Protein AF-A0A6A7M9H2-F1 (afdb_monomer_lite)

Structure (mmCIF, N/CA/C/O backbone):
data_AF-A0A6A7M9H2-F1
#
_entry.id   AF-A0A6A7M9H2-F1
#
loop_
_atom_site.group_PDB
_atom_site.id
_atom_site.type_symbol
_atom_site.label_atom_id
_atom_site.label_alt_id
_atom_site.label_comp_id
_atom_site.label_asym_id
_atom_site.label_entity_id
_atom_site.label_seq_id
_atom_site.pdbx_PDB_ins_code
_atom_site.Cartn_x
_atom_site.Cartn_y
_atom_site.Cartn_z
_atom_site.occupancy
_atom_site.B_iso_or_equiv
_atom_site.auth_seq_id
_atom_site.auth_comp_id
_atom_site.auth_asym_id
_atom_site.auth_atom_id
_atom_site.pdbx_PDB_model_num
ATOM 1 N N . MET A 1 1 ? -28.094 5.228 -5.570 1.00 46.19 1 MET A N 1
ATOM 2 C CA . MET A 1 1 ? -27.327 4.210 -6.332 1.00 46.19 1 MET A CA 1
ATOM 3 C C . MET A 1 1 ? -28.098 2.897 -6.515 1.00 46.19 1 MET A C 1
ATOM 5 O O . MET A 1 1 ? -27.712 2.129 -7.385 1.00 46.19 1 MET A O 1
ATOM 9 N N . ASP A 1 2 ? -29.212 2.672 -5.805 1.00 45.91 2 ASP A N 1
ATOM 10 C CA . ASP A 1 2 ? -30.054 1.464 -5.941 1.00 45.91 2 ASP A CA 1
ATOM 11 C C . ASP A 1 2 ? -30.650 1.216 -7.331 1.00 45.91 2 ASP A C 1
ATOM 13 O O . ASP A 1 2 ? -30.920 0.074 -7.699 1.00 45.91 2 ASP A O 1
ATOM 17 N N . VAL A 1 3 ? -30.822 2.264 -8.139 1.00 53.78 3 VAL A N 1
ATOM 18 C CA . VAL A 1 3 ? -31.442 2.146 -9.469 1.00 53.78 3 VAL A CA 1
ATOM 19 C C . VAL A 1 3 ? -30.531 1.416 -10.465 1.00 53.78 3 VAL A C 1
ATOM 21 O O . VAL A 1 3 ? -31.016 0.712 -11.344 1.00 53.78 3 VAL A O 1
ATOM 24 N N . LEU A 1 4 ? -29.205 1.515 -10.308 1.00 53.38 4 LEU A N 1
ATOM 25 C CA . LEU A 1 4 ? -28.249 0.926 -11.251 1.00 53.38 4 LEU A CA 1
ATOM 26 C C . LEU A 1 4 ? -28.152 -0.596 -11.102 1.00 53.38 4 LEU A C 1
ATOM 28 O O . LEU A 1 4 ? -28.174 -1.286 -12.114 1.00 53.38 4 LEU A O 1
ATOM 32 N N . PHE A 1 5 ? -28.143 -1.134 -9.878 1.00 52.62 5 PHE A N 1
ATOM 33 C CA . PHE A 1 5 ? -28.062 -2.586 -9.643 1.00 52.62 5 PHE A CA 1
ATOM 34 C C . PHE A 1 5 ? -29.388 -3.329 -9.847 1.00 52.62 5 PHE A C 1
ATOM 36 O O . PHE A 1 5 ? -29.376 -4.529 -10.096 1.00 52.62 5 PHE A O 1
ATOM 43 N N . ARG A 1 6 ? -30.526 -2.623 -9.802 1.00 60.81 6 ARG A N 1
ATOM 44 C CA . ARG A 1 6 ? -31.847 -3.183 -10.146 1.00 60.81 6 ARG A CA 1
ATOM 45 C C . ARG A 1 6 ? -32.191 -3.073 -11.634 1.00 60.81 6 ARG A C 1
ATOM 47 O O . ARG A 1 6 ? -33.230 -3.566 -12.059 1.00 60.81 6 ARG A O 1
ATOM 54 N N . SER A 1 7 ? -31.338 -2.426 -12.424 1.00 72.94 7 SER A N 1
ATOM 55 C CA . SER A 1 7 ? -31.529 -2.290 -13.866 1.00 72.94 7 SER A CA 1
ATOM 56 C C . SER A 1 7 ? -31.006 -3.528 -14.620 1.00 72.94 7 SER A C 1
ATOM 58 O O . SER A 1 7 ? -30.060 -4.168 -14.153 1.00 72.94 7 SER A O 1
ATOM 60 N N . PRO A 1 8 ? -31.546 -3.865 -15.807 1.00 75.75 8 PRO A N 1
ATOM 61 C CA . PRO A 1 8 ? -31.003 -4.939 -16.648 1.00 75.75 8 PRO A CA 1
ATOM 62 C C . PRO A 1 8 ? -29.491 -4.806 -16.954 1.00 75.75 8 PRO A C 1
ATOM 64 O O . PRO A 1 8 ? -28.792 -5.821 -16.936 1.00 75.75 8 PRO A O 1
ATOM 67 N N . PRO A 1 9 ? -28.930 -3.592 -17.147 1.00 72.44 9 PRO A N 1
ATOM 68 C CA . PRO A 1 9 ? -27.480 -3.381 -17.193 1.00 72.44 9 PRO A CA 1
ATOM 69 C C . PRO A 1 9 ? -26.752 -3.751 -15.892 1.00 72.44 9 PRO A C 1
ATOM 71 O O . PRO A 1 9 ? -25.689 -4.365 -15.938 1.00 72.44 9 PRO A O 1
ATOM 74 N N . GLY A 1 10 ? -27.325 -3.429 -14.729 1.00 66.12 10 GLY A N 1
ATOM 75 C CA . GLY A 1 10 ? -26.787 -3.836 -13.426 1.00 66.12 10 GLY A CA 1
ATOM 76 C C . GLY A 1 10 ? -26.775 -5.349 -13.239 1.00 66.12 10 GLY A C 1
ATOM 77 O O . GLY A 1 10 ? -25.786 -5.902 -12.766 1.00 66.12 10 GLY A O 1
ATOM 78 N N . ALA A 1 11 ? -27.825 -6.030 -13.704 1.00 70.31 11 ALA A N 1
ATOM 79 C CA . ALA A 1 11 ? -27.891 -7.487 -13.715 1.00 70.31 11 ALA A CA 1
ATOM 80 C C . ALA A 1 11 ? -26.849 -8.112 -14.658 1.00 70.31 11 ALA A C 1
ATOM 82 O O . ALA A 1 11 ? -26.332 -9.183 -14.359 1.00 70.31 11 ALA A O 1
ATOM 83 N N . LEU A 1 12 ? -26.504 -7.452 -15.774 1.00 69.31 12 LEU A N 1
ATOM 84 C CA . LEU A 1 12 ? -25.414 -7.879 -16.660 1.00 69.31 12 LEU A CA 1
ATOM 85 C C . LEU A 1 12 ? -24.030 -7.691 -16.024 1.00 69.31 12 LEU A C 1
ATOM 87 O O . LEU A 1 12 ? -23.171 -8.547 -16.230 1.00 69.31 12 LEU A O 1
ATOM 91 N N . LEU A 1 13 ? -23.832 -6.621 -15.248 1.00 67.44 13 LEU A N 1
ATOM 92 C CA . LEU A 1 13 ? -22.593 -6.349 -14.509 1.00 67.44 13 LEU A CA 1
ATOM 93 C C . LEU A 1 13 ? -22.407 -7.253 -13.280 1.00 67.44 13 LEU A C 1
ATOM 95 O O . LEU A 1 13 ? -21.281 -7.472 -12.853 1.00 67.44 13 LEU A O 1
ATOM 99 N N . ALA A 1 14 ? -23.491 -7.805 -12.734 1.00 68.81 14 ALA A N 1
ATOM 100 C CA . ALA A 1 14 ? -23.451 -8.788 -11.651 1.00 68.81 14 ALA A CA 1
ATOM 101 C C . ALA A 1 14 ? -23.201 -10.230 -12.140 1.00 68.81 14 ALA A C 1
ATOM 103 O O . ALA A 1 14 ? -23.225 -11.167 -11.342 1.00 68.81 14 ALA A O 1
ATOM 104 N N . LYS A 1 15 ? -23.007 -10.446 -13.450 1.00 72.69 15 LYS A N 1
ATOM 105 C CA . LYS A 1 15 ? -22.784 -11.790 -13.994 1.00 72.69 15 LYS A CA 1
ATOM 106 C C . LYS A 1 15 ? -21.325 -12.247 -13.812 1.00 72.69 15 LYS A C 1
ATOM 108 O O . LYS A 1 15 ? -20.413 -11.435 -13.961 1.00 72.69 15 LYS A O 1
ATOM 113 N N . PRO A 1 16 ? -21.081 -13.566 -13.677 1.00 74.00 16 PRO A N 1
ATOM 114 C CA . PRO A 1 16 ? -19.745 -14.143 -13.460 1.00 74.00 16 PRO A CA 1
ATOM 115 C C . PRO A 1 16 ? -18.695 -13.821 -14.537 1.00 74.00 16 PRO A C 1
ATOM 117 O O . PRO A 1 16 ? -17.495 -13.953 -14.304 1.00 74.00 16 PRO A O 1
ATOM 120 N N . TRP A 1 17 ? -19.118 -13.412 -15.741 1.00 78.38 17 TRP A N 1
ATOM 121 C CA . TRP A 1 17 ? -18.184 -13.050 -16.810 1.00 78.38 17 TRP A CA 1
ATOM 122 C C . TRP A 1 17 ? -17.395 -11.778 -16.481 1.00 78.38 17 TRP A C 1
ATOM 124 O O . TRP A 1 17 ? -16.282 -11.630 -16.980 1.00 78.38 17 TRP A O 1
ATOM 134 N N . VAL A 1 18 ? -17.931 -10.881 -15.643 1.00 79.88 18 VAL A N 1
ATOM 135 C CA . VAL A 1 18 ? -17.223 -9.665 -15.216 1.00 79.88 18 VAL A CA 1
ATOM 136 C C . VAL A 1 18 ? -15.998 -10.031 -14.391 1.00 79.88 18 VAL A C 1
ATOM 138 O O . VAL A 1 18 ? -14.920 -9.498 -14.648 1.00 79.88 18 VAL A O 1
ATOM 141 N N . ASP A 1 19 ? -16.122 -11.009 -13.493 1.00 81.38 19 ASP A N 1
ATOM 142 C CA . ASP A 1 19 ? -14.990 -11.518 -12.720 1.00 81.38 19 ASP A CA 1
ATOM 143 C C . ASP A 1 19 ? -13.951 -12.165 -13.637 1.00 81.38 19 ASP A C 1
ATOM 145 O O . ASP A 1 19 ? -12.760 -11.887 -13.523 1.00 81.38 19 ASP A O 1
ATOM 149 N N . GLN A 1 20 ? -14.381 -12.966 -14.617 1.00 85.31 20 GLN A N 1
ATOM 150 C CA . GLN A 1 20 ? -13.461 -13.577 -15.582 1.00 85.31 20 GLN A CA 1
ATOM 151 C C . GLN A 1 20 ? -12.744 -12.537 -16.455 1.00 85.31 20 GLN A C 1
ATOM 153 O O . GLN A 1 20 ? -11.531 -12.631 -16.660 1.00 85.31 20 GLN A O 1
ATOM 158 N N . ALA A 1 21 ? -13.464 -11.530 -16.950 1.00 85.62 21 ALA A N 1
ATOM 159 C CA . ALA A 1 21 ? -12.890 -10.432 -17.721 1.00 85.62 21 ALA A CA 1
ATOM 160 C C . ALA A 1 21 ? -11.932 -9.591 -16.863 1.00 85.62 21 ALA A C 1
ATOM 162 O O . ALA A 1 21 ? -10.847 -9.228 -17.322 1.00 85.62 21 ALA A O 1
ATOM 163 N N . GLY A 1 22 ? -12.291 -9.342 -15.602 1.00 84.94 22 GLY A N 1
ATOM 164 C CA . GLY A 1 22 ? -11.450 -8.682 -14.611 1.00 84.94 22 GLY A CA 1
ATOM 165 C C . GLY A 1 22 ? -10.162 -9.459 -14.350 1.00 84.94 22 GLY A C 1
ATOM 166 O O . GLY A 1 22 ? -9.077 -8.897 -14.471 1.00 84.94 22 GLY A O 1
ATOM 167 N N . LEU A 1 23 ? -10.252 -10.766 -14.095 1.00 86.25 23 LEU A N 1
ATOM 168 C CA . LEU A 1 23 ? -9.100 -11.653 -13.909 1.00 86.25 23 LEU A CA 1
ATOM 169 C C . LEU A 1 23 ? -8.206 -11.705 -15.148 1.00 86.25 23 LEU A C 1
ATOM 171 O O . LEU A 1 23 ? -6.979 -11.647 -15.030 1.00 86.25 23 LEU A O 1
ATOM 175 N N . LEU A 1 24 ? -8.798 -11.766 -16.344 1.00 88.19 24 LEU A N 1
ATOM 176 C CA . LEU A 1 24 ? -8.048 -11.676 -17.592 1.00 88.19 24 LEU A CA 1
ATOM 177 C C . LEU A 1 24 ? -7.318 -10.335 -17.683 1.00 88.19 24 LEU A C 1
ATOM 179 O O . LEU A 1 24 ? -6.140 -10.308 -18.039 1.00 88.19 24 LEU A O 1
ATOM 183 N N . GLY A 1 25 ? -7.985 -9.239 -17.322 1.00 87.75 25 GLY A N 1
ATOM 184 C CA . GLY A 1 25 ? -7.388 -7.912 -17.310 1.00 87.75 25 GLY A CA 1
ATOM 185 C C . GLY A 1 25 ? -6.235 -7.785 -16.316 1.00 87.75 25 GLY A C 1
ATOM 186 O O . GLY A 1 25 ? -5.160 -7.276 -16.658 1.00 87.75 25 GLY A O 1
ATOM 187 N N . LEU A 1 26 ? -6.420 -8.339 -15.118 1.00 88.38 26 LEU A N 1
ATOM 188 C CA . LEU A 1 26 ? -5.402 -8.390 -14.081 1.00 88.38 26 LEU A CA 1
ATOM 189 C C . LEU A 1 26 ? -4.173 -9.174 -14.556 1.00 88.38 26 LEU A C 1
ATOM 191 O O . LEU A 1 26 ? -3.052 -8.665 -14.519 1.00 88.38 26 LEU A O 1
ATOM 195 N N . LYS A 1 27 ? -4.385 -10.382 -15.091 1.00 87.56 27 LYS A N 1
ATOM 196 C CA . LYS A 1 27 ? -3.325 -11.259 -15.607 1.00 87.56 27 LYS A CA 1
ATOM 197 C C . LYS A 1 27 ? -2.599 -10.663 -16.809 1.00 87.56 27 LYS A C 1
ATOM 199 O O . LYS A 1 27 ? -1.385 -10.813 -16.937 1.00 87.56 27 LYS A O 1
ATOM 204 N N . ARG A 1 28 ? -3.335 -10.028 -17.722 1.00 88.12 28 ARG A N 1
ATOM 205 C CA . ARG A 1 28 ? -2.809 -9.611 -19.026 1.00 88.12 28 ARG A CA 1
ATOM 206 C C . ARG A 1 28 ? -2.117 -8.253 -18.992 1.00 88.12 28 ARG A C 1
ATOM 208 O O . ARG A 1 28 ? -1.172 -8.067 -19.757 1.00 88.12 28 ARG A O 1
ATOM 215 N N . TRP A 1 29 ? -2.563 -7.341 -18.129 1.00 89.81 29 TRP A N 1
ATOM 216 C CA . TRP A 1 29 ? -2.044 -5.972 -18.082 1.00 89.81 29 TRP A CA 1
ATOM 217 C C . TRP A 1 29 ? -1.626 -5.546 -16.680 1.00 89.81 29 TRP A C 1
ATOM 219 O O . TRP A 1 29 ? -0.491 -5.106 -16.513 1.00 89.81 29 TRP A O 1
ATOM 229 N N . TYR A 1 30 ? -2.485 -5.704 -15.669 1.00 89.69 30 TYR A N 1
ATOM 230 C CA . TYR A 1 30 ? -2.207 -5.153 -14.338 1.00 89.69 30 TYR A CA 1
ATOM 231 C C . TYR A 1 30 ? -0.957 -5.755 -13.690 1.00 89.69 30 TYR A C 1
ATOM 233 O O . TYR A 1 30 ? -0.055 -5.010 -13.319 1.00 89.69 30 TYR A O 1
ATOM 241 N N . PHE A 1 31 ? -0.860 -7.083 -13.571 1.00 89.12 31 PHE A N 1
ATOM 242 C CA . PHE A 1 31 ? 0.283 -7.721 -12.911 1.00 89.12 31 PHE A CA 1
ATOM 243 C C . PHE A 1 31 ? 1.607 -7.502 -13.657 1.00 89.12 31 PHE A C 1
ATOM 245 O O . PHE A 1 31 ? 2.582 -7.138 -12.998 1.00 89.12 31 PHE A O 1
ATOM 252 N N . PRO A 1 32 ? 1.677 -7.623 -14.999 1.00 90.69 32 PRO A N 1
ATOM 253 C CA . PRO A 1 32 ? 2.884 -7.264 -15.743 1.00 90.69 32 PRO A CA 1
ATOM 254 C C . PRO A 1 32 ? 3.318 -5.805 -15.543 1.00 90.69 32 PRO A C 1
ATOM 256 O O . PRO A 1 32 ? 4.500 -5.537 -15.337 1.00 90.69 32 PRO A O 1
ATOM 259 N N . LEU A 1 33 ? 2.374 -4.857 -15.547 1.00 92.38 33 LEU A N 1
ATOM 260 C CA . LEU A 1 33 ? 2.677 -3.449 -15.274 1.00 92.38 33 LEU A CA 1
ATOM 261 C C . LEU A 1 33 ? 3.169 -3.238 -13.846 1.00 92.38 33 LEU A C 1
ATOM 263 O O . LEU A 1 33 ? 4.151 -2.534 -13.633 1.00 92.38 33 LEU A O 1
ATOM 267 N N . SER A 1 34 ? 2.508 -3.861 -12.872 1.00 90.19 34 SER A N 1
ATOM 268 C CA . SER A 1 34 ? 2.909 -3.812 -11.468 1.00 90.19 34 SER A CA 1
ATOM 269 C C . SER A 1 34 ? 4.302 -4.404 -11.265 1.00 90.19 34 SER A C 1
ATOM 271 O O . SER A 1 34 ? 5.069 -3.869 -10.471 1.00 90.19 34 SER A O 1
ATOM 273 N N . ARG A 1 35 ? 4.677 -5.442 -12.024 1.00 89.75 35 ARG A N 1
ATOM 274 C CA . ARG A 1 35 ? 6.027 -6.018 -12.006 1.00 89.75 35 ARG A CA 1
ATOM 275 C C . ARG A 1 35 ? 7.087 -5.037 -12.511 1.00 89.75 35 ARG A C 1
ATOM 277 O O . ARG A 1 35 ? 8.121 -4.897 -11.862 1.00 89.75 35 ARG A O 1
ATOM 284 N N . LEU A 1 36 ? 6.833 -4.358 -13.631 1.00 92.25 36 LEU A N 1
ATOM 285 C CA . LEU A 1 36 ? 7.737 -3.328 -14.161 1.00 92.25 36 LEU A CA 1
ATOM 286 C C . LEU A 1 36 ? 7.842 -2.143 -13.200 1.00 92.25 36 LEU A C 1
ATOM 288 O O . LEU A 1 36 ? 8.934 -1.681 -12.897 1.00 92.25 36 LEU A O 1
ATOM 292 N N . TRP A 1 37 ? 6.713 -1.690 -12.664 1.00 93.88 37 TRP A N 1
ATOM 293 C CA . TRP A 1 37 ? 6.675 -0.606 -11.689 1.00 93.88 37 TRP A CA 1
ATOM 294 C C . TRP A 1 37 ? 7.421 -0.960 -10.392 1.00 93.88 37 TRP A C 1
ATOM 296 O O . TRP A 1 37 ? 8.165 -0.136 -9.869 1.00 93.88 37 TRP A O 1
ATOM 306 N N . ALA A 1 38 ? 7.305 -2.199 -9.905 1.00 90.12 38 ALA A N 1
ATOM 307 C CA . ALA A 1 38 ? 8.074 -2.677 -8.758 1.00 90.12 38 ALA A CA 1
ATOM 308 C C . ALA A 1 38 ? 9.584 -2.734 -9.047 1.00 90.12 38 ALA A C 1
ATOM 310 O O . ALA A 1 38 ? 10.368 -2.291 -8.210 1.00 90.12 38 ALA A O 1
ATOM 311 N N . ALA A 1 39 ? 9.989 -3.194 -10.240 1.00 91.31 39 ALA A N 1
ATOM 312 C CA . ALA A 1 39 ? 11.390 -3.152 -10.670 1.00 91.31 39 ALA A CA 1
ATOM 313 C C . ALA A 1 39 ? 11.917 -1.708 -10.724 1.00 91.31 39 ALA A C 1
ATOM 315 O O . ALA A 1 39 ? 12.998 -1.427 -10.220 1.00 91.31 39 ALA A O 1
ATOM 316 N N . ALA A 1 40 ? 11.126 -0.764 -11.242 1.00 94.06 40 ALA A N 1
ATOM 317 C CA . ALA A 1 40 ? 11.481 0.655 -11.244 1.00 94.06 40 ALA A CA 1
ATOM 318 C C . ALA A 1 40 ? 11.582 1.239 -9.826 1.00 94.06 40 ALA A C 1
ATOM 320 O O . ALA A 1 40 ? 12.441 2.069 -9.550 1.00 94.06 40 ALA A O 1
ATOM 321 N N . ASN A 1 41 ? 10.732 0.796 -8.896 1.00 93.31 41 ASN A N 1
ATOM 322 C CA . ASN A 1 41 ? 10.824 1.209 -7.496 1.00 93.31 41 ASN A CA 1
ATOM 323 C C . ASN A 1 41 ? 12.077 0.662 -6.796 1.00 93.31 41 ASN A C 1
ATOM 325 O O . ASN A 1 41 ? 12.531 1.298 -5.842 1.00 93.31 41 ASN A O 1
ATOM 329 N N . ALA A 1 42 ? 12.596 -0.495 -7.216 1.00 91.19 42 ALA A N 1
ATOM 330 C CA . ALA A 1 42 ? 13.853 -1.054 -6.720 1.00 91.19 42 ALA A CA 1
ATOM 331 C C . ALA A 1 42 ? 15.069 -0.349 -7.338 1.00 91.19 42 ALA A C 1
ATOM 333 O O . ALA A 1 42 ? 15.975 0.040 -6.608 1.00 91.19 42 ALA A O 1
ATOM 334 N N . ALA A 1 43 ? 15.044 -0.134 -8.654 1.00 92.38 43 ALA A N 1
ATOM 335 C CA . ALA A 1 43 ? 16.165 0.412 -9.409 1.00 92.38 43 ALA A CA 1
ATOM 336 C C . ALA A 1 43 ? 16.327 1.938 -9.313 1.00 92.38 43 ALA A C 1
ATOM 338 O O . ALA A 1 43 ? 17.412 2.458 -9.554 1.00 92.38 43 ALA A O 1
ATOM 339 N N . GLY A 1 44 ? 15.263 2.673 -8.974 1.00 92.88 44 GLY A N 1
ATOM 340 C CA . GLY A 1 44 ? 15.296 4.134 -8.985 1.00 92.88 44 GLY A CA 1
ATOM 341 C C . GLY A 1 44 ? 15.364 4.672 -10.415 1.00 92.88 44 GLY A C 1
ATOM 342 O O . GLY A 1 44 ? 14.450 4.429 -11.205 1.00 92.88 44 GLY A O 1
ATOM 343 N N . ASP A 1 45 ? 16.416 5.426 -10.727 1.00 93.19 45 ASP A N 1
ATOM 344 C CA . ASP A 1 45 ? 16.706 5.985 -12.052 1.00 93.19 45 ASP A CA 1
ATOM 345 C C . ASP A 1 45 ? 17.772 5.199 -12.845 1.00 93.19 45 ASP A C 1
ATOM 347 O O . ASP A 1 45 ? 18.025 5.521 -14.009 1.00 93.19 45 ASP A O 1
ATOM 351 N N . ASP A 1 46 ? 18.334 4.132 -12.265 1.00 94.38 46 ASP A N 1
ATOM 352 C CA . ASP A 1 46 ? 19.335 3.274 -12.901 1.00 94.38 46 ASP A CA 1
ATOM 353 C C . ASP A 1 46 ? 18.686 2.304 -13.903 1.00 94.38 46 ASP A C 1
ATOM 355 O O . ASP A 1 46 ? 17.902 1.411 -13.561 1.00 94.38 46 ASP A O 1
ATOM 359 N N . THR A 1 47 ? 19.021 2.475 -15.181 1.00 94.00 47 THR A N 1
ATOM 360 C CA . THR A 1 47 ? 18.442 1.695 -16.277 1.00 94.00 47 THR A CA 1
ATOM 361 C C . THR A 1 47 ? 19.035 0.294 -16.398 1.00 94.00 47 THR A C 1
ATOM 363 O O . THR A 1 47 ? 18.334 -0.607 -16.869 1.00 94.00 47 THR A O 1
ATOM 366 N N . ALA A 1 48 ? 20.285 0.088 -15.975 1.00 91.88 48 ALA A N 1
ATOM 367 C CA . ALA A 1 48 ? 20.925 -1.222 -15.952 1.00 91.88 48 ALA A CA 1
ATOM 368 C C . ALA A 1 48 ? 20.325 -2.060 -14.822 1.00 91.88 48 ALA A C 1
ATOM 370 O O . ALA A 1 48 ? 19.783 -3.136 -15.081 1.00 91.88 48 ALA A O 1
ATOM 371 N N . LEU A 1 49 ? 20.280 -1.498 -13.610 1.00 91.44 49 LEU A N 1
ATOM 372 C CA . LEU A 1 49 ? 19.651 -2.145 -12.462 1.00 91.44 49 LEU A CA 1
ATOM 373 C C . LEU A 1 49 ? 18.170 -2.438 -12.726 1.00 91.44 49 LEU A C 1
ATOM 375 O O . LEU A 1 49 ? 17.681 -3.502 -12.366 1.00 91.44 49 LEU A O 1
ATOM 379 N N . PHE A 1 50 ? 17.448 -1.550 -13.418 1.00 92.19 50 PHE A N 1
ATOM 380 C CA . PHE A 1 50 ? 16.059 -1.805 -13.807 1.00 92.19 50 PHE A CA 1
ATOM 381 C C . PHE A 1 50 ? 15.912 -3.052 -14.687 1.00 92.19 50 PHE A C 1
ATOM 383 O O . PHE A 1 50 ? 15.003 -3.856 -14.474 1.00 92.19 50 PHE A O 1
ATOM 390 N N . ARG A 1 51 ? 16.786 -3.223 -15.684 1.00 89.88 51 ARG A N 1
ATOM 391 C CA . ARG A 1 51 ? 16.755 -4.390 -16.579 1.00 89.88 51 ARG A CA 1
ATOM 392 C C . ARG A 1 51 ? 17.086 -5.673 -15.817 1.00 89.88 51 ARG A C 1
ATOM 394 O O . ARG A 1 51 ? 16.382 -6.669 -15.998 1.00 89.88 51 ARG A O 1
ATOM 401 N N . ASP A 1 52 ? 18.075 -5.615 -14.932 1.00 88.56 52 ASP A N 1
ATOM 402 C CA . ASP A 1 52 ? 18.472 -6.734 -14.075 1.00 88.56 52 ASP A CA 1
ATOM 403 C C . ASP A 1 52 ? 17.346 -7.130 -13.115 1.00 88.56 52 ASP A C 1
ATOM 405 O O . ASP A 1 52 ? 16.984 -8.305 -13.024 1.00 88.56 52 ASP A O 1
ATOM 409 N N . GLU A 1 53 ? 16.705 -6.144 -12.484 1.00 87.88 53 GLU A N 1
ATOM 410 C CA . GLU A 1 53 ? 15.578 -6.341 -11.574 1.00 87.88 53 GLU A CA 1
ATOM 411 C C . GLU A 1 53 ? 14.379 -6.998 -12.248 1.00 87.88 53 GLU A C 1
ATOM 413 O O . GLU A 1 53 ? 13.611 -7.673 -11.570 1.00 87.88 53 GLU A O 1
ATOM 418 N N . ILE A 1 54 ? 14.175 -6.838 -13.560 1.00 87.31 54 ILE A N 1
ATOM 419 C CA . ILE A 1 54 ? 13.100 -7.529 -14.292 1.00 87.31 54 ILE A CA 1
ATOM 420 C C . ILE A 1 54 ? 13.448 -9.007 -14.509 1.00 87.31 54 ILE A C 1
ATOM 422 O O . ILE A 1 54 ? 12.547 -9.855 -14.472 1.00 87.31 54 ILE A O 1
ATOM 426 N N . GLY A 1 55 ? 14.735 -9.319 -14.687 1.00 80.62 55 GLY A N 1
ATOM 427 C CA . GLY A 1 55 ? 15.252 -10.679 -14.853 1.00 80.62 55 GLY A CA 1
ATOM 428 C C . GLY A 1 55 ? 14.863 -11.344 -16.177 1.00 80.62 55 GLY A C 1
ATOM 429 O O . GLY A 1 55 ? 14.853 -12.572 -16.265 1.00 80.62 55 GLY A O 1
ATOM 430 N N . ALA A 1 56 ? 14.480 -10.559 -17.190 1.00 76.62 56 ALA A N 1
ATOM 431 C CA . ALA A 1 56 ? 14.128 -11.045 -18.522 1.00 76.62 56 ALA A CA 1
ATOM 432 C C . ALA A 1 56 ? 14.308 -9.954 -19.595 1.00 76.62 56 ALA A C 1
ATOM 434 O O . ALA A 1 56 ? 14.217 -8.766 -19.273 1.00 76.62 56 ALA A O 1
ATOM 435 N N . PRO A 1 57 ? 14.479 -10.329 -20.879 1.00 74.12 57 PRO A N 1
ATOM 436 C CA . PRO A 1 57 ? 14.517 -9.371 -21.977 1.00 74.12 57 PRO A CA 1
ATOM 437 C C . PRO A 1 57 ? 13.193 -8.605 -22.100 1.00 74.12 57 PRO A C 1
ATOM 439 O O . PRO A 1 57 ? 12.156 -9.153 -22.488 1.00 74.12 57 PRO A O 1
ATOM 442 N N . VAL A 1 58 ? 13.229 -7.313 -21.795 1.00 73.94 58 VAL A N 1
ATOM 443 C CA . VAL A 1 58 ? 12.125 -6.386 -22.067 1.00 73.94 58 VAL A CA 1
ATOM 444 C C . VAL A 1 58 ? 12.317 -5.774 -23.443 1.00 73.94 58 VAL A C 1
ATOM 446 O O . VAL A 1 58 ? 13.449 -5.597 -23.896 1.00 73.94 58 VAL A O 1
ATOM 449 N N . ALA A 1 59 ? 11.207 -5.439 -24.098 1.00 76.75 59 ALA A N 1
ATOM 450 C CA . ALA A 1 59 ? 11.209 -4.722 -25.361 1.00 76.75 59 ALA A CA 1
ATOM 451 C C . ALA A 1 59 ? 12.233 -3.579 -25.365 1.00 76.75 59 ALA A C 1
ATOM 453 O O . ALA A 1 59 ? 12.244 -2.724 -24.472 1.00 76.75 59 ALA A O 1
ATOM 454 N N . ALA A 1 60 ? 13.094 -3.573 -26.382 1.00 76.19 60 ALA A N 1
ATOM 455 C CA . ALA A 1 60 ? 14.099 -2.542 -26.554 1.00 76.19 60 ALA A CA 1
ATOM 456 C C . ALA A 1 60 ? 13.399 -1.204 -26.824 1.00 76.19 60 ALA A C 1
ATOM 458 O O . ALA A 1 60 ? 12.913 -0.938 -27.922 1.00 76.19 60 ALA A O 1
ATOM 459 N N . ARG A 1 61 ? 13.303 -0.365 -25.792 1.00 84.88 61 ARG A N 1
ATOM 460 C CA . ARG A 1 61 ? 12.950 1.047 -25.939 1.00 84.88 61 ARG A CA 1
ATOM 461 C C . ARG A 1 61 ? 14.219 1.892 -25.969 1.00 84.88 61 ARG A C 1
ATOM 463 O O . ARG A 1 61 ? 15.209 1.492 -25.352 1.00 84.88 61 ARG A O 1
ATOM 470 N N . PRO A 1 62 ? 14.187 3.055 -26.645 1.00 89.44 62 PRO A N 1
ATOM 471 C CA . PRO A 1 62 ? 15.307 3.980 -26.633 1.00 89.44 62 PRO A CA 1
ATOM 472 C C . PRO A 1 62 ? 15.707 4.339 -25.204 1.00 89.44 62 PRO A C 1
ATOM 474 O O . PRO A 1 62 ? 14.859 4.639 -24.363 1.00 89.44 62 PRO A O 1
ATOM 477 N N . GLU A 1 63 ? 17.008 4.355 -24.949 1.00 92.50 63 GLU A N 1
ATOM 478 C CA . GLU A 1 63 ? 17.569 4.656 -23.634 1.00 92.50 63 GLU A CA 1
ATOM 479 C C . GLU A 1 63 ? 17.092 6.003 -23.040 1.00 92.50 63 GLU A C 1
ATOM 481 O O . GLU A 1 63 ? 16.786 6.049 -21.848 1.00 92.50 63 GLU A O 1
ATOM 486 N N . PRO A 1 64 ? 16.921 7.092 -23.824 1.00 94.62 64 PRO A N 1
ATOM 487 C CA . PRO A 1 64 ? 16.360 8.342 -23.302 1.00 94.62 64 PRO A CA 1
ATOM 488 C C . PRO A 1 64 ? 14.923 8.209 -22.779 1.00 94.62 64 PRO A C 1
ATOM 490 O O . PRO A 1 64 ? 14.568 8.838 -21.783 1.00 94.62 64 PRO A O 1
ATOM 493 N N . TYR A 1 65 ? 14.098 7.375 -23.423 1.00 93.81 65 TYR A N 1
ATOM 494 C CA . TYR A 1 65 ? 12.733 7.118 -22.963 1.00 93.81 65 TYR A CA 1
ATOM 495 C C . TYR A 1 65 ? 12.749 6.406 -21.610 1.00 93.81 65 TYR A C 1
ATOM 497 O O . TYR A 1 65 ? 12.045 6.823 -20.691 1.00 93.81 65 TYR A O 1
ATOM 505 N N . LEU A 1 66 ? 13.579 5.364 -21.474 1.00 93.94 66 LEU A N 1
ATOM 506 C CA . LEU A 1 66 ? 13.657 4.599 -20.234 1.00 93.94 66 LEU A CA 1
ATOM 507 C C . LEU A 1 66 ? 14.142 5.473 -19.071 1.00 93.94 66 LEU A C 1
ATOM 509 O O . LEU A 1 66 ? 13.488 5.502 -18.031 1.00 93.94 66 LEU A O 1
ATOM 513 N N . ARG A 1 67 ? 15.204 6.263 -19.282 1.00 95.75 67 ARG A N 1
ATOM 514 C CA . ARG A 1 67 ? 15.691 7.242 -18.297 1.00 95.75 67 ARG A CA 1
ATOM 515 C C . ARG A 1 67 ? 14.604 8.220 -17.863 1.00 95.75 67 ARG A C 1
ATOM 517 O O . ARG A 1 67 ? 14.425 8.443 -16.672 1.00 95.75 67 ARG A O 1
ATOM 524 N N . SER A 1 68 ? 13.841 8.772 -18.808 1.00 96.69 68 SER A N 1
ATOM 525 C CA . SER A 1 68 ? 12.762 9.718 -18.497 1.00 96.69 68 SER A CA 1
ATOM 526 C C . SER A 1 68 ? 11.654 9.088 -17.643 1.00 96.69 68 SER A C 1
ATOM 528 O O . SER A 1 68 ? 11.222 9.678 -16.650 1.00 96.69 68 SER A O 1
ATOM 530 N N . VAL A 1 69 ? 11.211 7.876 -17.994 1.00 96.69 69 VAL A N 1
ATOM 531 C CA . VAL A 1 69 ? 10.162 7.168 -17.246 1.00 96.69 69 VAL A CA 1
ATOM 532 C C . VAL A 1 69 ? 10.639 6.780 -15.845 1.00 96.69 69 VAL A C 1
ATOM 534 O O . VAL A 1 69 ? 9.891 6.968 -14.883 1.00 96.69 69 VAL A O 1
ATOM 537 N N . LEU A 1 70 ? 11.873 6.284 -15.713 1.00 96.94 70 LEU A N 1
ATOM 538 C CA . LEU A 1 70 ? 12.458 5.911 -14.424 1.00 96.94 70 LEU A CA 1
ATOM 539 C C . LEU A 1 70 ? 12.682 7.130 -13.524 1.00 96.94 70 LEU A C 1
ATOM 541 O O . LEU A 1 70 ? 12.227 7.120 -12.383 1.00 96.94 70 LEU A O 1
ATOM 545 N N . ALA A 1 71 ? 13.246 8.220 -14.051 1.00 97.69 71 ALA A N 1
ATOM 546 C CA . ALA A 1 71 ? 13.422 9.466 -13.304 1.00 97.69 71 ALA A CA 1
ATOM 547 C C . ALA A 1 71 ? 12.081 10.030 -12.804 1.00 97.69 71 ALA A C 1
ATOM 549 O O . ALA A 1 71 ? 11.953 10.417 -11.641 1.00 97.69 71 ALA A O 1
ATOM 550 N N . ARG A 1 72 ? 11.038 10.012 -13.648 1.00 97.88 72 ARG A N 1
ATOM 551 C CA . ARG A 1 72 ? 9.683 10.407 -13.234 1.00 97.88 72 ARG A CA 1
ATOM 552 C C . ARG A 1 72 ? 9.145 9.501 -12.127 1.00 97.88 72 ARG A C 1
ATOM 554 O O . ARG A 1 72 ? 8.564 10.003 -11.166 1.00 97.88 72 ARG A O 1
ATOM 561 N N . ASN A 1 73 ? 9.312 8.185 -12.256 1.00 97.44 73 ASN A N 1
ATOM 562 C CA . ASN A 1 73 ? 8.879 7.232 -11.237 1.00 97.44 73 ASN A CA 1
ATOM 563 C C . ASN A 1 73 ? 9.592 7.472 -9.898 1.00 97.44 73 ASN A C 1
ATOM 565 O O . ASN A 1 73 ? 8.923 7.594 -8.873 1.00 97.44 73 ASN A O 1
ATOM 569 N N . ALA A 1 74 ? 10.920 7.592 -9.923 1.00 96.50 74 ALA A N 1
ATOM 570 C CA . ALA A 1 74 ? 11.751 7.845 -8.752 1.00 96.50 74 ALA A CA 1
ATOM 571 C C . ALA A 1 74 ? 11.377 9.167 -8.066 1.00 96.50 74 ALA A C 1
ATOM 573 O O . ALA A 1 74 ? 11.170 9.189 -6.854 1.00 96.50 74 ALA A O 1
ATOM 574 N N . GLY A 1 75 ? 11.178 10.243 -8.835 1.00 97.50 75 GLY A N 1
ATOM 575 C CA . GLY A 1 75 ? 10.731 11.532 -8.305 1.00 97.50 75 GLY A CA 1
ATOM 576 C C . GLY A 1 75 ? 9.348 11.464 -7.649 1.00 97.50 75 GLY A C 1
ATOM 577 O O . GLY A 1 75 ? 9.155 11.978 -6.547 1.00 97.50 75 GLY A O 1
ATOM 578 N N . CYS A 1 76 ? 8.377 10.787 -8.275 1.00 97.25 76 CYS A N 1
ATOM 579 C CA . CYS A 1 76 ? 7.058 10.589 -7.667 1.00 97.25 76 CYS A CA 1
ATOM 580 C C . CYS A 1 76 ? 7.120 9.722 -6.401 1.00 97.25 76 CYS A C 1
ATOM 582 O O . CYS A 1 76 ? 6.428 10.034 -5.433 1.00 97.25 76 CYS A O 1
ATOM 584 N N . LYS A 1 77 ? 7.951 8.673 -6.389 1.00 94.94 77 LYS A N 1
ATOM 585 C CA . LYS A 1 77 ? 8.176 7.819 -5.217 1.00 94.94 77 LYS A CA 1
ATOM 586 C C . LYS A 1 77 ? 8.765 8.621 -4.057 1.00 94.94 77 LYS A C 1
ATOM 588 O O . LYS A 1 77 ? 8.201 8.600 -2.969 1.00 94.94 77 LYS A O 1
ATOM 593 N N . ALA A 1 78 ? 9.833 9.381 -4.303 1.00 95.38 78 ALA A N 1
ATOM 594 C CA . ALA A 1 78 ? 10.465 10.225 -3.292 1.00 95.38 78 ALA A CA 1
ATOM 595 C C . ALA A 1 78 ? 9.483 11.261 -2.719 1.00 95.38 78 ALA A C 1
ATOM 597 O O . ALA A 1 78 ? 9.409 11.446 -1.508 1.00 95.38 78 ALA A O 1
ATOM 598 N N . ALA A 1 79 ? 8.660 11.886 -3.570 1.00 96.50 79 ALA A N 1
ATOM 599 C CA . ALA A 1 79 ? 7.620 12.809 -3.119 1.00 96.50 79 ALA A CA 1
ATOM 600 C C . ALA A 1 79 ? 6.538 12.121 -2.263 1.00 96.50 79 ALA A C 1
ATOM 602 O O . ALA A 1 79 ? 6.054 12.712 -1.299 1.00 96.50 79 ALA A O 1
ATOM 603 N N . ALA A 1 80 ? 6.152 10.885 -2.597 1.00 94.56 80 ALA A N 1
ATOM 604 C CA . ALA A 1 80 ? 5.202 10.102 -1.808 1.00 94.56 80 ALA A CA 1
ATOM 605 C C . ALA A 1 80 ? 5.786 9.686 -0.447 1.00 94.56 80 ALA A C 1
ATOM 607 O O . ALA A 1 80 ? 5.107 9.820 0.570 1.00 94.56 80 ALA A O 1
ATOM 608 N N . GLU A 1 81 ? 7.047 9.247 -0.412 1.00 93.50 81 GLU A N 1
ATOM 609 C CA . GLU A 1 81 ? 7.769 8.908 0.822 1.00 93.50 81 GLU A CA 1
ATOM 610 C C . GLU A 1 81 ? 7.946 10.137 1.728 1.00 93.50 81 GLU A C 1
ATOM 612 O O . GLU A 1 81 ? 7.670 10.060 2.924 1.00 93.50 81 GLU A O 1
ATOM 617 N N . ALA A 1 82 ? 8.307 11.294 1.162 1.00 94.75 82 ALA A N 1
ATOM 618 C CA . ALA A 1 82 ? 8.426 12.548 1.905 1.00 94.75 82 ALA A CA 1
ATOM 619 C C . ALA A 1 82 ? 7.079 13.009 2.486 1.00 94.75 82 ALA A C 1
ATOM 621 O O . ALA A 1 82 ? 6.996 13.342 3.667 1.00 94.75 82 ALA A O 1
ATOM 622 N N . ALA A 1 83 ? 6.006 12.981 1.687 1.00 94.62 83 ALA A N 1
ATOM 623 C CA . ALA A 1 83 ? 4.671 13.358 2.153 1.00 94.62 83 ALA A CA 1
ATOM 624 C C . ALA A 1 83 ? 4.148 12.407 3.240 1.00 94.62 83 ALA A C 1
ATOM 626 O O . ALA A 1 83 ? 3.519 12.853 4.198 1.00 94.62 83 ALA A O 1
ATOM 627 N N . ARG A 1 84 ? 4.438 11.105 3.123 1.00 93.38 84 ARG A N 1
ATOM 628 C CA . ARG A 1 84 ? 4.151 10.126 4.174 1.00 93.38 84 ARG A CA 1
ATOM 629 C C . ARG A 1 84 ? 4.925 10.437 5.452 1.00 93.38 84 ARG A C 1
ATOM 631 O O . ARG A 1 84 ? 4.318 10.425 6.512 1.00 93.38 84 ARG A O 1
ATOM 638 N N . SER A 1 85 ? 6.228 10.695 5.360 1.00 92.31 85 SER A N 1
ATOM 639 C CA . SER A 1 85 ? 7.072 10.976 6.528 1.00 92.31 85 SER A CA 1
ATOM 640 C C . SER A 1 85 ? 6.612 12.229 7.283 1.00 92.31 85 SER A C 1
ATOM 642 O O . SER A 1 85 ? 6.496 12.205 8.508 1.00 92.31 85 SER A O 1
ATOM 644 N N . ALA A 1 86 ? 6.258 13.293 6.553 1.00 92.81 86 ALA A N 1
ATOM 645 C CA . ALA A 1 86 ? 5.695 14.511 7.137 1.00 92.81 86 ALA A CA 1
ATOM 646 C C . ALA A 1 86 ? 4.359 14.241 7.850 1.00 92.81 86 ALA A C 1
ATOM 648 O O . ALA A 1 86 ? 4.153 14.684 8.976 1.00 92.81 86 ALA A O 1
ATOM 649 N N . TRP A 1 87 ? 3.474 13.469 7.214 1.00 93.31 87 TRP A N 1
ATOM 650 C CA . TRP A 1 87 ? 2.207 13.049 7.811 1.00 93.31 87 TRP A CA 1
ATOM 651 C C . TRP A 1 87 ? 2.413 12.184 9.064 1.00 93.31 87 TRP A C 1
ATOM 653 O O . TRP A 1 87 ? 1.800 12.448 10.088 1.00 93.31 87 TRP A O 1
ATOM 663 N N . GLU A 1 88 ? 3.304 11.192 9.023 1.00 92.62 88 GLU A N 1
ATOM 664 C CA . GLU A 1 88 ? 3.538 10.273 10.145 1.00 92.62 88 GLU A CA 1
ATOM 665 C C . GLU A 1 88 ? 4.160 10.995 11.349 1.00 92.62 88 GLU A C 1
ATOM 667 O O . GLU A 1 88 ? 3.741 10.773 12.484 1.00 92.62 88 GLU A O 1
ATOM 672 N N . THR A 1 89 ? 5.111 11.899 11.091 1.00 91.94 89 THR A N 1
ATOM 673 C CA . THR A 1 89 ? 5.715 12.768 12.113 1.00 91.94 89 THR A CA 1
ATOM 674 C C . THR A 1 89 ? 4.673 13.681 12.757 1.00 91.94 89 THR A C 1
ATOM 676 O O . THR A 1 89 ? 4.684 13.846 13.969 1.00 91.94 89 THR A O 1
ATOM 679 N N . SER A 1 90 ? 3.756 14.248 11.970 1.00 91.81 90 SER A N 1
ATOM 680 C CA . SER A 1 90 ? 2.683 15.102 12.490 1.00 91.81 90 SER A CA 1
ATOM 681 C C . SER A 1 90 ? 1.654 14.311 13.307 1.00 91.81 90 SER A C 1
ATOM 683 O O . SER A 1 90 ? 1.287 14.732 14.396 1.00 91.81 90 SER A O 1
ATOM 685 N N . LEU A 1 91 ? 1.217 13.138 12.836 1.00 91.50 91 LEU A N 1
ATOM 686 C CA . LEU A 1 91 ? 0.159 12.372 13.510 1.00 91.50 91 LEU A CA 1
ATOM 687 C C . LEU A 1 91 ? 0.611 11.669 14.793 1.00 91.50 91 LEU A C 1
ATOM 689 O O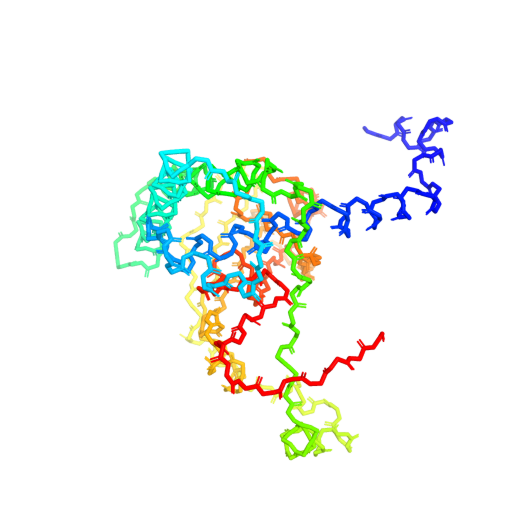 . LEU A 1 91 ? -0.220 11.427 15.666 1.00 91.50 91 LEU A O 1
ATOM 693 N N . PHE A 1 92 ? 1.885 11.278 14.879 1.00 92.12 92 PHE A N 1
ATOM 694 C CA . PHE A 1 92 ? 2.405 10.447 15.971 1.00 92.12 92 PHE A CA 1
ATOM 695 C C . PHE A 1 92 ? 3.646 11.030 16.662 1.00 92.12 92 PHE A C 1
ATOM 697 O O . PHE A 1 92 ? 4.319 10.304 17.397 1.00 92.12 92 PHE A O 1
ATOM 704 N N . GLY A 1 93 ? 3.995 12.285 16.380 1.00 87.50 93 GLY A N 1
ATOM 705 C CA . GLY A 1 93 ? 5.067 13.011 17.062 1.00 87.50 93 GLY A CA 1
ATOM 706 C C . GLY A 1 93 ? 4.580 13.749 18.311 1.00 87.50 93 GLY A C 1
ATOM 707 O O . GLY A 1 93 ? 3.384 13.805 18.591 1.00 87.50 93 GLY A O 1
ATOM 708 N N . ASP A 1 94 ? 5.519 14.348 19.045 1.00 82.38 94 ASP A N 1
ATOM 709 C CA . ASP A 1 94 ? 5.249 15.011 20.332 1.00 82.38 94 ASP A CA 1
ATOM 710 C C . ASP A 1 94 ? 4.457 16.325 20.200 1.00 82.38 94 ASP A C 1
ATOM 712 O O . ASP A 1 94 ? 3.833 16.780 21.157 1.00 82.38 94 ASP A O 1
ATOM 716 N N . ALA A 1 95 ? 4.480 16.942 19.016 1.00 76.00 95 ALA A N 1
ATOM 717 C CA . ALA A 1 95 ? 3.789 18.191 18.713 1.00 76.00 95 ALA A CA 1
ATOM 718 C C . ALA A 1 95 ? 2.970 18.023 17.423 1.00 76.00 95 ALA A C 1
ATOM 720 O O . ALA A 1 95 ? 3.484 18.304 16.335 1.00 76.00 95 ALA A O 1
ATOM 721 N N . PRO A 1 96 ? 1.729 17.513 17.516 1.00 71.38 96 PRO A N 1
ATOM 722 C CA . PRO A 1 96 ? 0.884 17.360 16.346 1.00 71.38 96 PRO A CA 1
ATOM 723 C C . PRO A 1 96 ? 0.591 18.720 15.711 1.00 71.38 96 PRO A C 1
ATOM 725 O O . PRO A 1 96 ? 0.240 19.681 16.392 1.00 71.38 96 PRO A O 1
ATOM 728 N N . ASP A 1 97 ? 0.764 18.785 14.393 1.00 73.56 97 ASP A N 1
ATOM 729 C CA . ASP A 1 97 ? 0.448 19.971 13.593 1.00 73.56 97 ASP A CA 1
ATOM 730 C C . ASP A 1 97 ? -1.080 20.142 13.494 1.00 73.56 97 ASP A C 1
ATOM 732 O O . ASP A 1 97 ? -1.815 19.154 13.379 1.00 73.56 97 ASP A O 1
ATOM 736 N N . GLU A 1 98 ? -1.566 21.383 13.508 1.00 68.31 98 GLU A N 1
ATOM 737 C CA . GLU A 1 98 ? -3.005 21.682 13.542 1.00 68.31 98 GLU A CA 1
ATOM 738 C C . GLU A 1 98 ? -3.729 21.251 12.251 1.00 68.31 98 GLU A C 1
ATOM 740 O O . GLU A 1 98 ? -4.936 21.011 12.275 1.00 68.31 98 GLU A O 1
ATOM 745 N N . ASP A 1 99 ? -3.012 21.070 11.131 1.00 84.69 99 ASP A N 1
ATOM 746 C CA . ASP A 1 99 ? -3.606 20.696 9.837 1.00 84.69 99 ASP A CA 1
ATOM 747 C C . ASP A 1 99 ? -3.262 19.262 9.377 1.00 84.69 99 ASP A C 1
ATOM 749 O O . ASP A 1 99 ? -2.840 19.002 8.240 1.00 84.69 99 ASP A O 1
ATOM 753 N N . CYS A 1 100 ? -3.489 18.290 10.267 1.00 84.88 100 CYS A N 1
ATOM 754 C CA . CYS A 1 100 ? -3.382 16.853 9.974 1.00 84.88 100 CYS A CA 1
ATOM 755 C C . CYS A 1 100 ? -4.175 16.444 8.712 1.00 84.88 100 CYS A C 1
ATOM 757 O O . CYS A 1 100 ? -3.717 15.618 7.913 1.00 84.88 100 CYS A O 1
ATOM 759 N N . SER A 1 101 ? -5.341 17.057 8.487 1.00 86.31 101 SER A N 1
ATOM 760 C CA . SER A 1 101 ? -6.199 16.802 7.325 1.00 86.31 101 SER A CA 1
ATOM 761 C C . SER A 1 101 ? -5.547 17.227 6.006 1.00 86.31 101 SER A C 1
ATOM 763 O O . SER A 1 101 ? -5.622 16.503 5.007 1.00 86.31 101 SER A O 1
ATOM 765 N N . LEU A 1 102 ? -4.876 18.383 5.958 1.00 90.31 102 LEU A N 1
ATOM 766 C CA . LEU A 1 102 ? -4.110 18.799 4.781 1.00 90.31 102 LEU A CA 1
ATOM 767 C C . LEU A 1 102 ? -2.931 17.872 4.510 1.00 90.31 102 LEU A C 1
ATOM 769 O O . LEU A 1 102 ? -2.682 17.539 3.346 1.00 90.31 102 LEU A O 1
ATOM 773 N N . LEU A 1 103 ? -2.217 17.446 5.553 1.00 92.00 103 LEU A N 1
ATOM 774 C CA . LEU A 1 103 ? -1.107 16.506 5.410 1.00 92.00 103 LEU A CA 1
ATOM 775 C C . LEU A 1 103 ? -1.584 15.151 4.877 1.00 92.00 103 LEU A C 1
ATOM 777 O O . LEU A 1 103 ? -0.954 14.615 3.962 1.00 92.00 103 LEU A O 1
ATOM 781 N N . ASP A 1 104 ? -2.733 14.644 5.333 1.00 90.56 104 ASP A N 1
ATOM 782 C CA . ASP A 1 104 ? -3.313 13.409 4.793 1.00 90.56 104 ASP A CA 1
ATOM 783 C C . ASP A 1 104 ? -3.714 13.557 3.315 1.00 90.56 104 ASP A C 1
ATOM 785 O O . ASP A 1 104 ? -3.355 12.721 2.478 1.00 90.56 104 ASP A O 1
ATOM 789 N N . ARG A 1 105 ? -4.363 14.670 2.938 1.00 91.50 105 ARG A N 1
ATOM 790 C CA . ARG A 1 105 ? -4.685 14.963 1.527 1.00 91.50 105 ARG A CA 1
ATOM 791 C C . ARG A 1 105 ? -3.430 15.014 0.654 1.00 91.50 105 ARG A C 1
ATOM 793 O O . ARG A 1 105 ? -3.411 14.428 -0.433 1.00 91.50 105 ARG A O 1
ATOM 800 N N . ARG A 1 106 ? -2.368 15.684 1.119 1.00 94.12 106 ARG A N 1
ATOM 801 C CA . ARG A 1 106 ? -1.072 15.763 0.418 1.00 94.12 106 ARG A CA 1
ATOM 802 C C . ARG A 1 106 ? -0.432 14.383 0.271 1.00 94.12 106 ARG A C 1
ATOM 804 O O . ARG A 1 106 ? 0.002 14.042 -0.833 1.00 94.12 106 ARG A O 1
ATOM 811 N N . ARG A 1 107 ? -0.426 13.576 1.339 1.00 94.31 107 ARG A N 1
ATOM 812 C CA . ARG A 1 107 ? 0.062 12.189 1.341 1.00 94.31 107 ARG A CA 1
ATOM 813 C C . ARG A 1 107 ? -0.661 11.348 0.291 1.00 94.31 107 ARG A C 1
ATOM 815 O O . ARG A 1 107 ? -0.003 10.762 -0.569 1.00 94.31 107 ARG A O 1
ATOM 822 N N . ARG A 1 108 ? -1.999 11.334 0.297 1.00 93.19 108 ARG A N 1
ATOM 823 C CA . ARG A 1 108 ? -2.812 10.584 -0.681 1.00 93.19 108 ARG A CA 1
ATOM 824 C C . ARG A 1 108 ? -2.583 11.061 -2.112 1.00 93.19 108 ARG A C 1
ATOM 826 O O . ARG A 1 108 ? -2.416 10.249 -3.015 1.00 93.19 108 ARG A O 1
ATOM 833 N N . ALA A 1 109 ? -2.524 12.372 -2.342 1.00 95.19 109 ALA A N 1
ATOM 834 C CA . ALA A 1 109 ? -2.262 12.920 -3.673 1.00 95.19 109 ALA A CA 1
ATOM 835 C C . ALA A 1 109 ? -0.865 12.544 -4.202 1.00 95.19 109 ALA A C 1
ATOM 837 O O . ALA A 1 109 ? -0.702 12.248 -5.388 1.00 95.19 109 ALA A O 1
ATOM 838 N N . ALA A 1 110 ? 0.161 12.542 -3.348 1.00 95.69 110 ALA A N 1
ATOM 839 C CA . ALA A 1 110 ? 1.500 12.099 -3.725 1.00 95.69 110 ALA A CA 1
ATOM 840 C C . ALA A 1 110 ? 1.538 10.589 -4.015 1.00 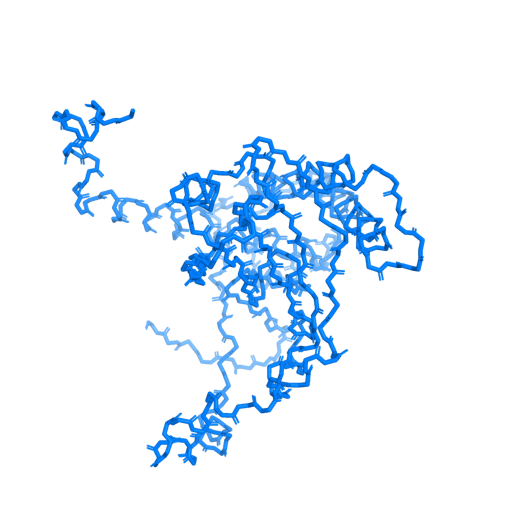95.69 110 ALA A C 1
ATOM 842 O O . ALA A 1 110 ? 2.030 10.188 -5.072 1.00 95.69 110 ALA A O 1
ATOM 843 N N . ALA A 1 111 ? 0.936 9.771 -3.148 1.00 93.88 111 ALA A N 1
ATOM 844 C CA . ALA A 1 111 ? 0.846 8.326 -3.339 1.00 93.88 111 ALA A CA 1
ATOM 845 C C . ALA A 1 111 ? 0.060 7.949 -4.607 1.00 93.88 111 ALA A C 1
ATOM 847 O O . ALA A 1 111 ? 0.532 7.151 -5.410 1.00 93.88 111 ALA A O 1
ATOM 848 N N . THR A 1 112 ? -1.083 8.591 -4.864 1.00 93.75 112 THR A N 1
ATOM 849 C CA . THR A 1 112 ? -1.877 8.383 -6.087 1.00 93.75 112 THR A CA 1
ATOM 850 C C . THR A 1 112 ? -1.069 8.706 -7.346 1.00 93.75 112 THR A C 1
ATOM 852 O O . THR A 1 112 ? -1.095 7.941 -8.310 1.00 93.75 112 THR A O 1
ATOM 855 N N . ARG A 1 113 ? -0.305 9.810 -7.350 1.00 95.69 113 ARG A N 1
ATOM 856 C CA . ARG A 1 113 ? 0.576 10.157 -8.479 1.00 95.69 113 ARG A CA 1
ATOM 857 C C . ARG A 1 113 ? 1.674 9.119 -8.693 1.00 95.69 113 ARG A C 1
ATOM 859 O O . ARG A 1 113 ? 1.957 8.787 -9.841 1.00 95.69 113 ARG A O 1
ATOM 866 N N . HIS A 1 114 ? 2.267 8.596 -7.619 1.00 95.12 114 HIS A N 1
ATOM 867 C CA . HIS A 1 114 ? 3.248 7.511 -7.704 1.00 95.12 114 HIS A CA 1
ATOM 868 C C . HIS A 1 114 ? 2.628 6.213 -8.224 1.00 95.12 114 HIS A C 1
ATOM 870 O O . HIS A 1 114 ? 3.185 5.606 -9.129 1.00 95.12 114 HIS A O 1
ATOM 876 N N . LEU A 1 115 ? 1.443 5.817 -7.762 1.00 92.31 115 LEU A N 1
ATOM 877 C CA . LEU A 1 115 ? 0.742 4.650 -8.308 1.00 92.31 115 LEU A CA 1
ATOM 878 C C . LEU A 1 115 ? 0.420 4.821 -9.798 1.00 92.31 115 LEU A C 1
ATOM 880 O O . LEU A 1 115 ? 0.561 3.881 -10.583 1.00 92.31 115 LEU A O 1
ATOM 884 N N . ALA A 1 116 ? 0.041 6.031 -10.214 1.00 94.31 116 ALA A N 1
ATOM 885 C CA . ALA A 1 116 ? -0.273 6.340 -11.604 1.00 94.31 116 ALA A CA 1
ATOM 886 C C . ALA A 1 116 ? 0.942 6.239 -12.547 1.00 94.31 116 ALA A C 1
ATOM 888 O O . ALA A 1 116 ? 0.754 6.010 -13.746 1.00 94.31 116 ALA A O 1
ATOM 889 N N . THR A 1 117 ? 2.188 6.338 -12.052 1.00 96.12 117 THR A N 1
ATOM 890 C CA . THR A 1 117 ? 3.385 6.177 -12.907 1.00 96.12 117 THR A CA 1
ATOM 891 C C . THR A 1 117 ? 3.465 4.780 -13.516 1.00 96.12 117 THR A C 1
ATOM 893 O O . THR A 1 117 ? 4.068 4.632 -14.578 1.00 96.12 117 THR A O 1
ATOM 896 N N . ARG A 1 118 ? 2.795 3.783 -12.920 1.00 94.44 118 ARG A N 1
ATOM 897 C CA . ARG A 1 118 ? 2.658 2.415 -13.437 1.00 94.44 118 ARG A CA 1
ATOM 898 C C . ARG A 1 118 ? 2.216 2.379 -14.901 1.00 94.44 118 ARG A C 1
ATOM 900 O O . ARG A 1 118 ? 2.741 1.585 -15.677 1.00 94.44 118 ARG A O 1
ATOM 907 N N . ALA A 1 119 ? 1.298 3.261 -15.301 1.00 94.88 119 ALA A N 1
ATOM 908 C CA . ALA A 1 119 ? 0.813 3.329 -16.679 1.00 94.88 119 ALA A CA 1
ATOM 909 C C . ALA A 1 119 ? 1.917 3.712 -17.684 1.00 94.88 119 ALA A C 1
ATOM 911 O O . ALA A 1 119 ? 1.874 3.284 -18.837 1.00 94.88 119 ALA A O 1
ATOM 912 N N . SER A 1 120 ? 2.949 4.443 -17.245 1.00 94.88 120 SER A N 1
ATOM 913 C CA . SER A 1 120 ? 4.083 4.846 -18.090 1.00 94.88 120 SER A CA 1
ATOM 914 C C . SER A 1 120 ? 4.888 3.656 -18.611 1.00 94.88 120 SER A C 1
ATOM 916 O O . SER A 1 120 ? 5.566 3.790 -19.623 1.00 94.88 120 SER A O 1
ATOM 918 N N . PHE A 1 121 ? 4.795 2.492 -17.960 1.00 94.19 121 PHE A N 1
ATOM 919 C CA . PHE A 1 121 ? 5.492 1.270 -18.361 1.00 94.19 121 PHE A CA 1
ATOM 920 C C . PHE A 1 121 ? 4.703 0.419 -19.370 1.00 94.19 121 PHE A C 1
ATOM 922 O O . PHE A 1 121 ? 5.212 -0.595 -19.840 1.00 94.19 121 PHE A O 1
ATOM 929 N N . TYR A 1 122 ? 3.487 0.821 -19.758 1.00 93.88 122 TYR A N 1
ATOM 930 C CA . TYR A 1 122 ? 2.675 0.096 -20.745 1.00 93.88 122 TYR A CA 1
ATOM 931 C C . TYR A 1 122 ? 3.391 -0.194 -22.071 1.00 93.88 122 TYR A C 1
ATOM 933 O O . TYR A 1 122 ? 3.313 -1.332 -22.544 1.00 93.88 122 TYR A O 1
ATOM 941 N N . PRO A 1 123 ? 4.163 0.744 -22.654 1.00 92.38 123 PRO A N 1
ATOM 942 C CA . PRO A 1 123 ? 4.906 0.472 -23.881 1.00 92.38 123 PRO A CA 1
ATOM 943 C C . PRO A 1 123 ? 5.965 -0.636 -23.743 1.00 92.38 123 PRO A C 1
ATOM 945 O O . PRO A 1 123 ? 6.409 -1.165 -24.760 1.00 92.38 123 PRO A O 1
ATOM 948 N N . LEU A 1 124 ? 6.379 -1.003 -22.527 1.00 90.81 124 LEU A N 1
ATOM 949 C CA . LEU A 1 124 ? 7.339 -2.084 -22.281 1.00 90.81 124 LEU A CA 1
ATOM 950 C C . LEU A 1 124 ? 6.701 -3.479 -22.244 1.00 90.81 124 LEU A C 1
ATOM 952 O O . LEU A 1 124 ? 7.425 -4.466 -22.208 1.00 90.81 124 LEU A O 1
ATOM 956 N N . LEU A 1 125 ? 5.368 -3.589 -22.272 1.00 89.12 125 LEU A N 1
ATOM 957 C CA . LEU A 1 125 ? 4.680 -4.887 -22.267 1.00 89.12 125 LEU A CA 1
ATOM 958 C C . LEU A 1 125 ? 4.763 -5.650 -23.598 1.00 89.12 125 LEU A C 1
ATOM 960 O O . LEU A 1 125 ? 4.343 -6.808 -23.655 1.00 89.12 125 LEU A O 1
ATOM 964 N N . PHE A 1 126 ? 5.214 -4.997 -24.671 1.00 86.56 126 PHE A N 1
ATOM 965 C CA . PHE A 1 126 ? 5.165 -5.527 -26.031 1.00 86.56 126 PHE A CA 1
ATOM 966 C C . PHE A 1 126 ? 6.501 -5.334 -26.758 1.00 86.56 126 PHE A C 1
ATOM 968 O O . PHE A 1 126 ? 7.057 -4.239 -26.674 1.00 86.56 126 PHE A O 1
ATOM 975 N N . PRO A 1 127 ? 6.974 -6.332 -27.535 1.00 82.69 127 PRO A N 1
ATOM 976 C CA . PRO A 1 127 ? 6.309 -7.615 -27.799 1.00 82.69 127 PRO A CA 1
ATOM 977 C C . PRO A 1 127 ? 6.512 -8.657 -26.687 1.00 82.69 127 PRO A C 1
ATOM 979 O O . PRO A 1 127 ? 5.721 -9.591 -26.581 1.00 82.69 127 PRO A O 1
ATOM 982 N N . THR A 1 128 ? 7.534 -8.497 -25.844 1.00 81.75 128 THR A N 1
ATOM 983 C CA . THR A 1 128 ? 7.842 -9.428 -24.754 1.00 81.75 128 THR A CA 1
ATOM 984 C C . THR A 1 128 ? 7.283 -8.917 -23.435 1.00 81.75 128 THR A C 1
ATOM 986 O O . THR A 1 128 ? 7.532 -7.784 -23.026 1.00 81.75 128 THR A O 1
ATOM 989 N N . ARG A 1 129 ? 6.512 -9.765 -22.751 1.00 84.06 129 ARG A N 1
ATOM 990 C CA . ARG A 1 129 ? 6.005 -9.452 -21.415 1.00 84.06 129 ARG A CA 1
ATOM 991 C C . ARG A 1 129 ? 7.043 -9.803 -20.359 1.00 84.06 129 ARG A C 1
ATOM 993 O O . ARG A 1 129 ? 7.719 -10.823 -20.510 1.00 84.06 129 ARG A O 1
ATOM 1000 N N . PRO A 1 130 ? 7.123 -9.024 -19.269 1.00 84.81 130 PRO A N 1
ATOM 1001 C CA . PRO A 1 130 ? 7.912 -9.433 -18.122 1.00 84.81 130 PRO A CA 1
ATOM 1002 C C . PRO A 1 130 ? 7.362 -10.757 -17.566 1.00 84.81 130 PRO A C 1
ATOM 1004 O O . PRO A 1 130 ? 6.153 -11.013 -17.657 1.00 84.81 130 PRO A O 1
ATOM 1007 N N . PRO A 1 131 ? 8.225 -11.598 -16.978 1.00 80.88 131 PRO A N 1
ATOM 1008 C CA . PRO A 1 131 ? 7.786 -12.812 -16.315 1.00 80.88 131 PRO A CA 1
ATOM 1009 C C . PRO A 1 131 ? 6.845 -12.466 -15.159 1.00 80.88 131 PRO A C 1
ATOM 1011 O O . PRO A 1 131 ? 6.973 -11.417 -14.518 1.00 80.88 131 PRO A O 1
ATOM 1014 N N . SER A 1 132 ? 5.912 -13.376 -14.877 1.00 78.06 132 SER A N 1
ATOM 1015 C CA . SER A 1 132 ? 5.070 -13.284 -13.687 1.00 78.06 132 SER A CA 1
ATOM 1016 C C . SER A 1 132 ? 5.931 -13.145 -12.436 1.00 78.06 132 SER A C 1
ATOM 1018 O O . SER A 1 132 ? 7.025 -13.713 -12.345 1.00 78.06 132 SER A O 1
ATOM 1020 N N . ALA A 1 133 ? 5.416 -12.401 -11.461 1.00 70.81 133 ALA A N 1
ATOM 1021 C CA . ALA A 1 133 ? 6.026 -12.349 -10.150 1.00 70.81 133 ALA A CA 1
ATOM 1022 C C . ALA A 1 133 ? 6.186 -13.766 -9.583 1.00 70.81 133 ALA A C 1
ATOM 1024 O O . ALA A 1 133 ? 5.291 -14.605 -9.710 1.00 70.81 133 ALA A O 1
ATOM 1025 N N . ARG A 1 134 ? 7.347 -14.029 -8.984 1.00 69.75 134 ARG A N 1
ATOM 1026 C CA . ARG A 1 134 ? 7.610 -15.288 -8.292 1.00 69.75 134 ARG A CA 1
ATOM 1027 C C . ARG A 1 134 ? 7.244 -15.114 -6.829 1.00 69.75 134 ARG A C 1
ATOM 1029 O O . ARG A 1 134 ? 7.525 -14.074 -6.239 1.00 69.75 134 ARG A O 1
ATOM 1036 N N . TRP A 1 135 ? 6.619 -16.133 -6.265 1.00 68.50 135 TRP A N 1
ATOM 1037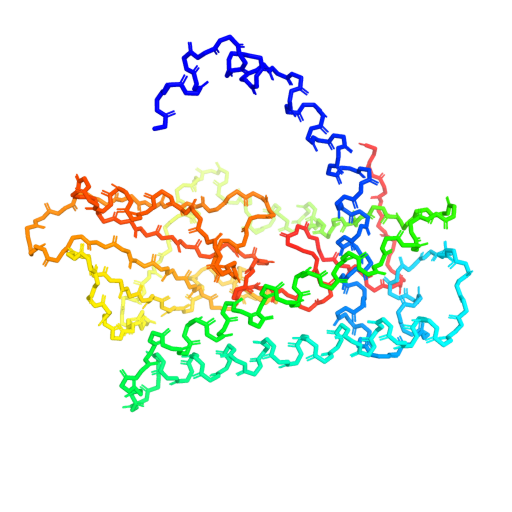 C CA . TRP A 1 135 ? 6.330 -16.176 -4.843 1.00 68.50 135 TRP A CA 1
ATOM 1038 C C . TRP A 1 135 ? 7.580 -16.642 -4.111 1.00 68.50 135 TRP A C 1
ATOM 1040 O O . TRP A 1 135 ? 8.140 -17.692 -4.433 1.00 68.50 135 TRP A O 1
ATOM 1050 N N . GLU A 1 136 ? 8.017 -15.874 -3.121 1.00 73.75 136 GLU A N 1
ATOM 1051 C CA . GLU A 1 136 ? 8.923 -16.403 -2.113 1.00 73.75 136 GLU A CA 1
ATOM 1052 C C . GLU A 1 136 ? 8.083 -17.209 -1.124 1.00 73.75 136 GLU A C 1
ATOM 1054 O O . GLU A 1 136 ? 7.448 -16.665 -0.223 1.00 73.75 136 GLU A O 1
ATOM 1059 N N . ILE A 1 137 ? 8.015 -18.514 -1.367 1.00 79.75 137 ILE A N 1
ATOM 1060 C CA . ILE A 1 137 ? 7.317 -19.457 -0.500 1.00 79.75 137 ILE A CA 1
ATOM 1061 C C . ILE A 1 137 ? 8.329 -19.964 0.527 1.00 79.75 137 ILE A C 1
ATOM 1063 O O . ILE A 1 137 ? 9.397 -20.459 0.154 1.00 79.75 137 ILE A O 1
ATOM 1067 N N . ASP A 1 138 ? 7.998 -19.826 1.813 1.00 81.88 138 ASP A N 1
ATOM 1068 C CA . ASP A 1 138 ? 8.789 -20.398 2.903 1.00 81.88 138 ASP A CA 1
ATOM 1069 C C . ASP A 1 138 ? 8.958 -21.914 2.672 1.00 81.88 138 ASP A C 1
ATOM 1071 O O . ASP A 1 138 ? 8.025 -22.601 2.252 1.00 81.88 138 ASP A O 1
ATOM 1075 N N . GLN A 1 139 ? 10.155 -22.454 2.926 1.00 85.31 139 GLN A N 1
ATOM 1076 C CA . GLN A 1 139 ? 10.397 -23.887 2.729 1.00 85.31 139 GLN A CA 1
ATOM 1077 C C . GLN A 1 139 ? 9.444 -24.723 3.600 1.00 85.31 139 GLN A C 1
ATOM 1079 O O . GLN A 1 139 ? 9.288 -24.388 4.776 1.00 85.31 139 GLN A O 1
ATOM 1084 N N . PRO A 1 140 ? 8.877 -25.838 3.095 1.00 91.25 140 PRO A N 1
ATOM 1085 C CA . PRO A 1 140 ? 7.917 -26.644 3.850 1.00 91.25 140 PRO A CA 1
ATOM 1086 C C . PRO A 1 140 ? 8.409 -27.051 5.242 1.00 91.25 140 PRO A C 1
ATOM 1088 O O . PRO A 1 140 ? 7.671 -26.914 6.206 1.00 91.25 140 PRO A O 1
ATOM 1091 N N . ALA A 1 141 ? 9.681 -27.448 5.373 1.00 92.31 141 ALA A N 1
ATOM 1092 C CA . ALA A 1 141 ? 10.270 -27.805 6.665 1.00 92.31 141 ALA A CA 1
ATOM 1093 C C . ALA A 1 141 ? 10.279 -26.635 7.665 1.00 92.31 141 ALA A C 1
ATOM 1095 O O . ALA A 1 141 ? 10.053 -26.837 8.853 1.00 92.31 141 ALA A O 1
ATOM 1096 N N . ARG A 1 142 ? 10.500 -25.403 7.188 1.00 87.94 142 ARG A N 1
ATOM 1097 C CA . ARG A 1 142 ? 10.422 -24.197 8.021 1.00 87.94 142 ARG A CA 1
ATOM 1098 C C . ARG A 1 142 ? 8.978 -23.877 8.396 1.00 87.94 142 ARG A C 1
ATOM 1100 O O . ARG A 1 142 ? 8.717 -23.502 9.529 1.00 87.94 142 ARG A O 1
ATOM 1107 N N . VAL A 1 143 ? 8.043 -24.032 7.458 1.00 88.88 143 VAL A N 1
ATOM 1108 C CA . VAL A 1 143 ? 6.611 -23.839 7.729 1.00 88.88 143 VAL A CA 1
ATOM 1109 C C . VAL A 1 143 ? 6.125 -24.831 8.784 1.00 88.88 143 VAL A C 1
ATOM 1111 O O . VAL A 1 143 ? 5.476 -24.404 9.730 1.00 88.88 143 VAL A O 1
ATOM 1114 N N . GLU A 1 144 ? 6.486 -26.108 8.662 1.00 91.69 144 GLU A N 1
ATOM 1115 C CA . GLU A 1 144 ? 6.153 -27.155 9.632 1.00 91.69 144 GLU A CA 1
ATOM 1116 C C . GLU A 1 144 ? 6.809 -26.896 10.993 1.00 91.69 144 GLU A C 1
ATOM 1118 O O . GLU A 1 144 ? 6.159 -27.005 12.023 1.00 91.69 144 GLU A O 1
ATOM 1123 N N . HIS A 1 145 ? 8.077 -26.480 11.018 1.00 89.00 145 HIS A N 1
ATOM 1124 C CA . HIS A 1 145 ? 8.742 -26.112 12.267 1.00 89.00 145 HIS A CA 1
ATOM 1125 C C . HIS A 1 145 ? 8.042 -24.937 12.972 1.00 89.00 145 HIS A C 1
ATOM 1127 O O . HIS A 1 145 ? 7.790 -24.997 14.173 1.00 89.00 145 HIS A O 1
ATOM 1133 N N . ASP A 1 146 ? 7.703 -23.887 12.219 1.00 84.69 146 ASP A N 1
ATOM 1134 C CA . ASP A 1 146 ? 7.146 -22.651 12.770 1.00 84.69 146 ASP A CA 1
ATOM 1135 C C . ASP A 1 146 ? 5.639 -22.755 13.090 1.00 84.69 146 ASP A C 1
ATOM 1137 O O . ASP A 1 146 ? 5.167 -22.075 13.999 1.00 84.69 146 ASP A O 1
ATOM 1141 N N . LEU A 1 147 ? 4.862 -23.529 12.316 1.00 87.69 147 LEU A N 1
ATOM 1142 C CA . LEU A 1 147 ? 3.388 -23.590 12.393 1.00 87.69 147 LEU A CA 1
ATOM 1143 C C . LEU A 1 147 ? 2.826 -24.989 12.666 1.00 87.69 147 LEU A C 1
ATOM 1145 O O . LEU A 1 147 ? 1.656 -25.090 13.023 1.00 87.69 147 LEU A O 1
ATOM 1149 N N . GLY A 1 148 ? 3.612 -26.056 12.534 1.00 90.88 148 GLY A N 1
ATOM 1150 C CA . GLY A 1 148 ? 3.179 -27.431 12.811 1.00 90.88 148 GLY A CA 1
ATOM 1151 C C . GLY A 1 148 ? 2.552 -27.602 14.201 1.00 90.88 148 GLY A C 1
ATOM 1152 O O . GLY A 1 148 ? 1.472 -28.187 14.299 1.00 90.88 148 GLY A O 1
ATOM 1153 N N . PRO A 1 149 ? 3.106 -26.999 15.278 1.00 89.44 149 PRO A N 1
ATOM 1154 C CA . PRO A 1 149 ? 2.471 -27.040 16.597 1.00 89.44 149 PRO A CA 1
ATOM 1155 C C . PRO A 1 149 ? 1.051 -26.452 16.632 1.00 89.44 149 PRO A C 1
ATOM 1157 O O . PRO A 1 149 ? 0.225 -26.890 17.434 1.00 89.44 149 PRO A O 1
ATOM 1160 N N . ALA A 1 150 ? 0.743 -25.489 15.756 1.00 89.69 150 ALA A N 1
ATOM 1161 C CA . ALA A 1 150 ? -0.581 -24.883 15.667 1.00 89.69 150 ALA A CA 1
ATOM 1162 C C . ALA A 1 150 ? -1.618 -25.790 14.989 1.00 89.69 150 ALA A C 1
ATOM 1164 O O . ALA A 1 150 ? -2.809 -25.557 15.151 1.00 89.69 150 ALA A O 1
ATOM 1165 N N . ILE A 1 151 ? -1.212 -26.854 14.285 1.00 91.88 151 ILE A N 1
ATOM 1166 C CA . ILE A 1 151 ? -2.160 -27.840 13.736 1.00 91.88 151 ILE A CA 1
ATOM 1167 C C . ILE A 1 151 ? -2.933 -28.514 14.876 1.00 91.88 151 ILE A C 1
ATOM 1169 O O . ILE A 1 151 ? -4.142 -28.705 14.783 1.00 91.88 151 ILE A O 1
ATOM 1173 N N . ALA A 1 152 ? -2.243 -28.832 15.976 1.00 92.88 152 ALA A N 1
ATOM 1174 C CA . ALA A 1 152 ? -2.859 -29.429 17.157 1.00 92.88 152 ALA A CA 1
ATOM 1175 C C . ALA A 1 152 ? -3.649 -28.413 18.004 1.00 92.88 152 ALA A C 1
ATOM 1177 O O . ALA A 1 152 ? -4.533 -28.812 18.760 1.00 92.88 152 ALA A O 1
ATOM 1178 N N . ARG A 1 153 ? -3.329 -27.113 17.907 1.00 90.44 153 ARG A N 1
ATOM 1179 C CA . ARG A 1 153 ? -4.001 -26.022 18.635 1.00 90.44 153 ARG A CA 1
ATOM 1180 C C . ARG A 1 153 ? -4.103 -24.756 17.771 1.00 90.44 153 ARG A C 1
ATOM 1182 O O . ARG A 1 153 ? -3.297 -23.846 17.949 1.00 90.44 153 ARG A O 1
ATOM 1189 N N . PRO A 1 154 ? -5.084 -24.663 16.857 1.00 89.31 154 PRO A N 1
ATOM 1190 C CA . PRO A 1 154 ? -5.183 -23.536 15.924 1.00 89.31 154 PRO A CA 1
ATOM 1191 C C . PRO A 1 154 ? -5.305 -22.172 16.611 1.00 89.31 154 PRO A C 1
ATOM 1193 O O . PRO A 1 154 ? -4.741 -21.188 16.133 1.00 89.31 154 PRO A O 1
ATOM 1196 N N . ASP A 1 155 ? -5.966 -22.126 17.769 1.00 88.69 155 ASP A N 1
ATOM 1197 C CA . ASP A 1 155 ? -6.167 -20.898 18.545 1.00 88.69 155 ASP A CA 1
ATOM 1198 C C . ASP A 1 155 ? -4.849 -20.250 18.987 1.00 88.69 155 ASP A C 1
ATOM 1200 O O . ASP A 1 155 ? -4.779 -19.029 19.121 1.00 88.69 155 ASP A O 1
ATOM 1204 N N . SER A 1 156 ? -3.760 -21.022 19.116 1.00 85.44 156 SER A N 1
ATOM 1205 C CA . SER A 1 156 ? -2.453 -20.465 19.481 1.00 85.44 156 SER A CA 1
ATOM 1206 C C . SER A 1 156 ? -1.871 -19.523 18.421 1.00 85.44 156 SER A C 1
ATOM 1208 O O . SER A 1 156 ? -0.914 -18.811 18.703 1.00 85.44 156 SER A O 1
ATOM 1210 N N . LEU A 1 157 ? -2.406 -19.518 17.191 1.00 83.56 157 LEU A N 1
ATOM 1211 C CA . LEU A 1 157 ? -2.035 -18.534 16.161 1.00 83.56 157 LEU A CA 1
ATOM 1212 C C . LEU A 1 157 ? -2.607 -17.143 16.446 1.00 83.56 157 LEU A C 1
ATOM 1214 O O . LEU A 1 157 ? -2.080 -16.149 15.942 1.00 83.56 157 LEU A O 1
ATOM 1218 N N . TYR A 1 158 ? -3.687 -17.091 17.221 1.00 83.81 158 TYR A N 1
ATOM 1219 C CA . TYR A 1 158 ? -4.430 -15.878 17.542 1.00 83.81 158 TYR A CA 1
ATOM 1220 C C . TYR A 1 158 ? -4.231 -15.447 18.999 1.00 83.81 158 TYR A C 1
A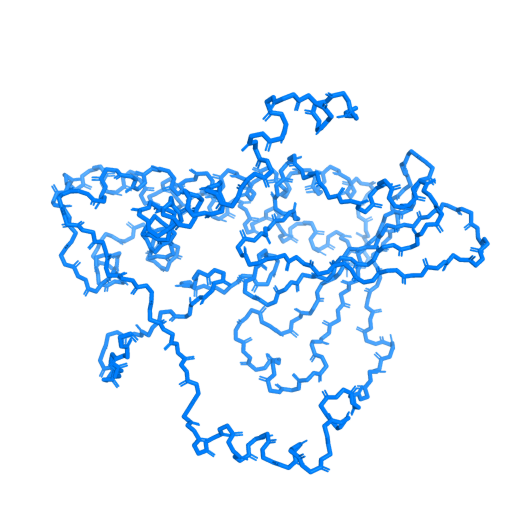TOM 1222 O O . TYR A 1 158 ? -4.469 -14.284 19.318 1.00 83.81 158 TYR A O 1
ATOM 1230 N N . ASP A 1 159 ? -3.738 -16.345 19.855 1.00 83.69 159 ASP A N 1
ATOM 1231 C CA . ASP A 1 159 ? -3.374 -16.081 21.250 1.00 83.69 159 ASP A CA 1
ATOM 1232 C C . ASP A 1 159 ? -2.029 -15.342 21.357 1.00 83.69 159 ASP A C 1
ATOM 1234 O O . ASP A 1 159 ? -1.003 -15.866 21.796 1.00 83.69 159 ASP A O 1
ATOM 1238 N N . VAL A 1 160 ? -2.012 -14.108 20.855 1.00 81.94 160 VAL A N 1
ATOM 1239 C CA . VAL A 1 160 ? -0.842 -13.234 20.885 1.00 81.94 160 VAL A CA 1
ATOM 1240 C C . VAL A 1 160 ? -1.091 -12.145 21.910 1.00 81.94 160 VAL A C 1
ATOM 1242 O O . VAL A 1 160 ? -1.980 -11.315 21.731 1.00 81.94 160 VAL A O 1
ATOM 1245 N N . ALA A 1 161 ? -0.276 -12.119 22.965 1.00 81.88 161 ALA A N 1
ATOM 1246 C CA . ALA A 1 161 ? -0.316 -11.044 23.944 1.00 81.88 161 ALA A CA 1
ATOM 1247 C C . ALA A 1 161 ? -0.038 -9.699 23.252 1.00 81.88 161 ALA A C 1
ATOM 1249 O O . ALA A 1 161 ? 1.032 -9.485 22.675 1.00 81.88 161 ALA A O 1
ATOM 1250 N N . VAL A 1 162 ? -1.016 -8.796 23.308 1.00 82.75 162 VAL A N 1
ATOM 1251 C CA . VAL A 1 162 ? -0.886 -7.421 22.825 1.00 82.75 162 VAL A CA 1
ATOM 1252 C C . VAL A 1 162 ? -0.753 -6.512 24.035 1.00 82.75 162 VAL A C 1
ATOM 1254 O O . VAL A 1 162 ? -1.674 -6.406 24.841 1.00 82.75 162 VAL A O 1
ATOM 1257 N N . ASP A 1 163 ? 0.389 -5.840 24.152 1.00 87.00 163 ASP A N 1
ATOM 1258 C CA . ASP A 1 163 ? 0.539 -4.748 25.107 1.00 87.00 163 ASP A CA 1
ATOM 1259 C C . ASP A 1 163 ? -0.174 -3.508 24.559 1.00 87.00 163 ASP A C 1
ATOM 1261 O O . ASP A 1 163 ? 0.303 -2.854 23.626 1.00 87.00 163 ASP A O 1
ATOM 1265 N N . VAL A 1 164 ? -1.330 -3.191 25.141 1.00 86.56 164 VAL A N 1
ATOM 1266 C CA . VAL A 1 164 ? -2.153 -2.038 24.752 1.00 86.56 164 VAL A CA 1
ATOM 1267 C C . VAL A 1 164 ? -1.382 -0.722 24.915 1.00 86.56 164 VAL A C 1
ATOM 1269 O O . VAL A 1 164 ? -1.604 0.202 24.138 1.00 86.56 164 VAL A O 1
ATOM 1272 N N . GLY A 1 165 ? -0.419 -0.651 25.842 1.00 90.19 165 GLY A N 1
ATOM 1273 C CA . GLY A 1 165 ? 0.436 0.523 26.036 1.00 90.19 165 GLY A CA 1
ATOM 1274 C C . GLY A 1 165 ? 1.361 0.821 24.851 1.00 90.19 165 GLY A C 1
ATOM 1275 O O . GLY A 1 165 ? 1.859 1.936 24.725 1.00 90.19 165 GLY A O 1
ATOM 1276 N N . THR A 1 166 ? 1.559 -0.142 23.944 1.00 90.94 166 THR A N 1
ATOM 1277 C CA . THR A 1 166 ? 2.360 0.042 22.720 1.00 90.94 166 THR A CA 1
ATOM 1278 C C . THR A 1 166 ? 1.555 0.568 21.530 1.00 90.94 166 THR A C 1
ATOM 1280 O O . THR A 1 166 ? 2.129 0.824 20.467 1.00 90.94 166 THR A O 1
ATOM 1283 N N . VAL A 1 167 ? 0.236 0.726 21.682 1.00 94.75 167 VAL A N 1
ATOM 1284 C CA . VAL A 1 167 ? -0.646 1.237 20.631 1.00 94.75 167 VAL A CA 1
ATOM 1285 C C . VAL A 1 167 ? -0.699 2.759 20.709 1.00 94.75 167 VAL A C 1
ATOM 1287 O O . VAL A 1 167 ? -1.357 3.334 21.571 1.00 94.75 167 VAL A O 1
ATOM 1290 N N . ALA A 1 168 ? -0.028 3.420 19.771 1.00 95.00 168 ALA A N 1
ATOM 1291 C CA . ALA A 1 168 ? -0.142 4.857 19.584 1.00 95.00 168 ALA A CA 1
ATOM 1292 C C . ALA A 1 168 ? -1.443 5.193 18.841 1.00 95.00 168 ALA A C 1
ATOM 1294 O O . ALA A 1 168 ? -1.773 4.569 17.827 1.00 95.00 168 ALA A O 1
ATOM 1295 N N . VAL A 1 169 ? -2.152 6.206 19.332 1.00 95.25 169 VAL A N 1
ATOM 1296 C CA . VAL A 1 169 ? -3.399 6.724 18.758 1.00 95.25 169 VAL A CA 1
ATOM 1297 C C . VAL A 1 169 ? -3.144 8.158 18.308 1.00 95.25 169 VAL A C 1
ATOM 1299 O O . VAL A 1 169 ? -2.668 8.967 19.101 1.00 95.25 169 VAL A O 1
ATOM 1302 N N . SER A 1 170 ? -3.422 8.476 17.044 1.00 94.19 170 SER A N 1
ATOM 1303 C CA . SER A 1 170 ? -3.303 9.851 16.551 1.00 94.19 170 SER A CA 1
ATOM 1304 C C . SER A 1 170 ? -4.406 10.741 17.139 1.00 94.19 170 SER A C 1
ATOM 1306 O O . SER A 1 170 ? -5.474 10.232 17.500 1.00 94.19 170 SER A O 1
ATOM 1308 N N . PRO A 1 171 ? -4.230 12.073 17.147 1.00 91.81 171 PRO A N 1
ATOM 1309 C CA . PRO A 1 171 ? -5.336 12.989 17.387 1.00 91.81 171 PRO A CA 1
ATOM 1310 C C . PRO A 1 171 ? -6.510 12.701 16.433 1.00 91.81 171 PRO A C 1
ATOM 1312 O O . PRO A 1 171 ? -6.278 12.391 15.256 1.00 91.81 171 PRO A O 1
ATOM 1315 N N . PRO A 1 172 ? -7.760 12.771 16.918 1.00 92.31 172 PRO A N 1
ATOM 1316 C CA . PRO A 1 172 ? -8.924 12.563 16.077 1.00 92.31 172 PRO A CA 1
ATOM 1317 C C . PRO A 1 172 ? -9.246 13.798 15.236 1.00 92.31 172 PRO A C 1
ATOM 1319 O O . PRO A 1 172 ? -9.203 14.928 15.719 1.00 92.31 172 PRO A O 1
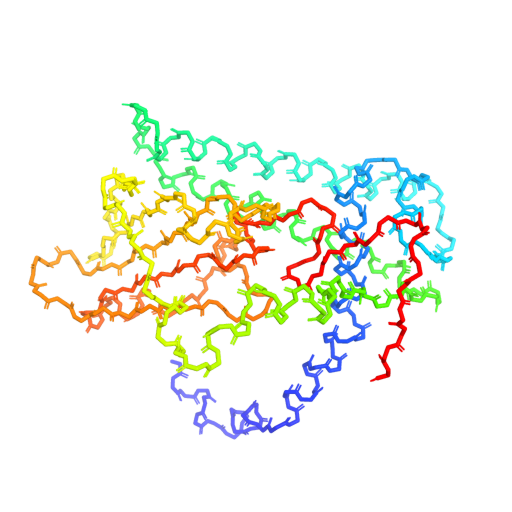ATOM 1322 N N . VAL A 1 173 ? -9.670 13.566 13.999 1.00 90.25 173 VAL A N 1
ATOM 1323 C CA . VAL A 1 173 ? -10.295 14.562 13.128 1.00 90.25 173 VAL A CA 1
ATOM 1324 C C . VAL A 1 173 ? -11.805 14.356 13.174 1.00 90.25 173 VAL A C 1
ATOM 1326 O O . VAL A 1 173 ? -12.287 13.235 13.007 1.00 90.25 173 VAL A O 1
ATOM 1329 N N . ILE A 1 174 ? -12.554 15.433 13.414 1.00 91.38 174 ILE A N 1
ATOM 1330 C CA . ILE A 1 174 ? -14.019 15.408 13.414 1.00 91.38 174 ILE A CA 1
ATOM 1331 C C . ILE A 1 174 ? -14.530 16.030 12.117 1.00 91.38 174 ILE A C 1
ATOM 1333 O O . ILE A 1 174 ? -14.316 17.216 11.873 1.00 91.38 174 ILE A O 1
ATOM 1337 N N . GLU A 1 175 ? -15.226 15.247 11.298 1.00 85.94 175 GLU A N 1
ATOM 1338 C CA . GLU A 1 175 ? -15.802 15.708 10.034 1.00 85.94 175 GLU A CA 1
ATOM 1339 C C . GLU A 1 175 ? -17.127 14.988 9.766 1.00 85.94 175 GLU A C 1
ATOM 1341 O O . GLU A 1 175 ? -17.240 13.780 9.952 1.00 85.94 175 GLU A O 1
ATOM 1346 N N . GLY A 1 176 ? -18.164 15.729 9.361 1.00 85.00 176 GLY A N 1
ATOM 1347 C CA . GLY A 1 176 ? -19.444 15.134 8.954 1.00 85.00 176 GLY A CA 1
ATOM 1348 C C . GLY A 1 176 ? -20.157 14.302 10.031 1.00 85.00 176 GLY A C 1
ATOM 1349 O O . GLY A 1 176 ? -20.876 13.374 9.689 1.00 85.00 176 GLY A O 1
ATOM 1350 N N . GLY A 1 177 ? -19.951 14.599 11.321 1.00 89.12 177 GLY A N 1
ATOM 1351 C CA . GLY A 1 177 ? -20.519 13.810 12.427 1.00 89.12 177 GLY A CA 1
ATOM 1352 C C . GLY A 1 177 ? -19.764 12.510 12.728 1.00 89.12 177 GLY A C 1
ATOM 1353 O O . GLY A 1 177 ? -20.223 11.708 13.543 1.00 89.12 177 GLY A O 1
ATOM 1354 N N . GLN A 1 178 ? -18.597 12.321 12.112 1.00 92.19 178 GLN A N 1
ATOM 1355 C CA . GLN A 1 178 ? -17.721 11.173 12.305 1.00 92.19 178 GLN A CA 1
ATOM 1356 C C . GLN A 1 178 ? -16.414 11.600 12.963 1.00 92.19 178 GLN A C 1
ATOM 1358 O O . GLN A 1 178 ? -15.937 12.722 12.781 1.00 92.19 178 GLN A O 1
AT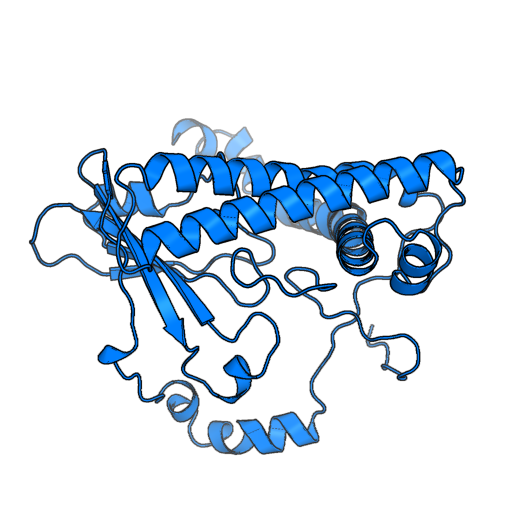OM 1363 N N . ARG A 1 179 ? -15.834 10.679 13.724 1.00 93.62 179 ARG A N 1
ATOM 1364 C CA . ARG A 1 179 ? -14.494 10.775 14.283 1.00 93.62 179 ARG A CA 1
ATOM 1365 C C . ARG A 1 179 ? -13.581 9.832 13.510 1.00 93.62 179 ARG A C 1
ATOM 1367 O O . ARG A 1 179 ? -13.808 8.624 13.510 1.00 93.62 179 ARG A O 1
ATOM 1374 N N . GLU A 1 180 ? -12.541 10.379 12.891 1.00 93.50 180 GLU A N 1
ATOM 1375 C CA . GLU A 1 180 ? -11.496 9.617 12.206 1.00 93.50 180 GLU A CA 1
ATOM 1376 C C . GLU A 1 180 ? -10.156 9.754 12.939 1.00 93.50 180 GLU A C 1
ATOM 1378 O O . GLU A 1 180 ? -9.754 10.854 13.308 1.00 93.50 180 GLU A O 1
ATOM 1383 N N . TYR A 1 181 ? -9.451 8.645 13.150 1.00 94.19 181 TYR A N 1
ATOM 1384 C CA . TYR A 1 181 ? -8.105 8.632 13.733 1.00 94.19 181 TYR A CA 1
ATOM 1385 C C . TYR A 1 181 ? -7.306 7.420 13.254 1.00 94.19 181 TYR A C 1
ATOM 1387 O O . TYR A 1 181 ? -7.837 6.498 12.632 1.00 94.19 181 TYR A O 1
ATOM 1395 N N . TRP A 1 182 ? -6.008 7.420 13.541 1.00 95.50 182 TRP A N 1
ATOM 1396 C CA . TRP A 1 182 ? -5.093 6.351 13.174 1.00 95.50 182 TRP A CA 1
ATOM 1397 C C . TRP A 1 182 ? -4.525 5.651 14.402 1.00 95.50 182 TRP A C 1
ATOM 1399 O O . TRP A 1 182 ? -4.182 6.273 15.403 1.00 95.50 182 TRP A O 1
ATOM 1409 N N . LEU A 1 183 ? -4.385 4.337 14.284 1.00 96.00 183 LEU A N 1
ATOM 1410 C CA . LEU A 1 183 ? -3.680 3.473 15.217 1.00 96.00 183 LEU A CA 1
ATOM 1411 C C . LEU A 1 183 ? -2.341 3.068 14.607 1.00 96.00 183 LEU A C 1
ATOM 1413 O O . LEU A 1 183 ? -2.276 2.711 13.425 1.00 96.00 183 LEU A O 1
ATOM 1417 N N . ARG A 1 184 ? -1.290 3.067 15.428 1.00 94.88 184 ARG A N 1
ATOM 1418 C CA . ARG A 1 184 ? 0.043 2.565 15.084 1.00 94.88 184 ARG A CA 1
ATOM 1419 C C . ARG A 1 184 ? 0.578 1.707 16.221 1.00 94.88 184 ARG A C 1
ATOM 1421 O O . ARG A 1 184 ? 0.616 2.154 17.359 1.00 94.88 184 ARG A O 1
ATOM 1428 N N . ALA A 1 185 ? 1.047 0.503 15.915 1.00 94.19 185 ALA A N 1
ATOM 1429 C CA . ALA A 1 185 ? 1.690 -0.358 16.908 1.00 94.19 185 ALA A CA 1
ATOM 1430 C C . ALA A 1 185 ? 2.743 -1.271 16.260 1.00 94.19 185 ALA A C 1
ATOM 1432 O O . ALA A 1 185 ? 2.681 -1.523 15.053 1.00 94.19 185 ALA A O 1
ATOM 1433 N N . PRO A 1 186 ? 3.707 -1.813 17.020 1.00 93.25 186 PRO A N 1
ATOM 1434 C CA . PRO A 1 186 ? 4.549 -2.898 16.529 1.00 93.25 186 PRO A CA 1
ATOM 1435 C C . PRO A 1 186 ? 3.686 -4.106 16.145 1.00 93.25 186 PRO A C 1
ATOM 1437 O O . PRO A 1 186 ? 2.782 -4.484 16.887 1.00 93.25 186 PRO A O 1
ATOM 1440 N N . THR A 1 187 ? 3.969 -4.763 15.017 1.00 91.19 187 THR A N 1
ATOM 1441 C CA . THR A 1 187 ? 3.235 -5.986 14.637 1.00 91.19 187 THR A CA 1
ATOM 1442 C C . THR A 1 187 ? 3.387 -7.050 15.734 1.00 91.19 187 THR A C 1
ATOM 1444 O O . THR A 1 187 ? 4.528 -7.425 16.010 1.00 91.19 187 THR A O 1
ATOM 1447 N N . PRO A 1 188 ? 2.310 -7.567 16.362 1.00 87.31 188 PRO A N 1
ATOM 1448 C CA . PRO A 1 188 ? 2.421 -8.401 17.565 1.00 87.31 188 PRO A CA 1
ATOM 1449 C C . PRO A 1 188 ? 3.176 -9.714 17.336 1.00 87.31 188 PRO A C 1
ATOM 1451 O O . PRO A 1 188 ? 4.039 -10.087 18.124 1.00 87.31 188 PRO A O 1
ATOM 1454 N N . LEU A 1 189 ? 2.922 -10.376 16.204 1.00 85.19 189 LEU A N 1
ATOM 1455 C CA . LEU A 1 189 ? 3.591 -11.623 15.840 1.00 85.19 189 LEU A CA 1
ATOM 1456 C C . LEU A 1 189 ? 5.038 -11.379 15.400 1.00 85.19 189 LEU A C 1
ATOM 1458 O O . LEU A 1 189 ? 5.280 -10.865 14.305 1.00 85.19 189 LEU A O 1
ATOM 1462 N N . SER A 1 190 ? 6.004 -11.838 16.202 1.00 82.50 190 SER A N 1
ATOM 1463 C CA . SER A 1 190 ? 7.446 -11.702 15.937 1.00 82.50 190 SER A CA 1
ATOM 1464 C C . SER A 1 190 ? 7.857 -12.190 14.544 1.00 82.50 190 SER A C 1
ATOM 1466 O O . SER A 1 190 ? 8.606 -11.501 13.852 1.00 82.50 190 SER A O 1
ATOM 1468 N N . ARG A 1 191 ? 7.317 -13.329 14.081 1.00 80.31 191 ARG A N 1
ATOM 1469 C CA . ARG A 1 191 ? 7.594 -13.856 12.730 1.00 80.31 191 ARG A CA 1
ATOM 1470 C C . ARG A 1 191 ? 7.172 -12.883 11.627 1.00 80.31 191 ARG A C 1
ATOM 1472 O O . ARG A 1 191 ? 7.875 -12.751 10.630 1.00 80.31 191 ARG A O 1
ATOM 1479 N N . LEU A 1 192 ? 6.026 -12.218 11.786 1.00 81.81 192 LEU A N 1
ATOM 1480 C CA . LEU A 1 192 ? 5.560 -11.223 10.822 1.00 81.81 192 LEU A CA 1
ATOM 1481 C C . LEU A 1 192 ? 6.353 -9.924 10.950 1.00 81.81 192 LEU A C 1
ATOM 1483 O O . LEU A 1 192 ? 6.704 -9.345 9.931 1.00 81.81 192 LEU A O 1
ATOM 1487 N N . ARG A 1 193 ? 6.696 -9.502 12.172 1.00 87.38 193 ARG A N 1
ATOM 1488 C CA . ARG A 1 193 ? 7.485 -8.288 12.430 1.00 87.38 193 ARG A CA 1
ATOM 1489 C C . ARG A 1 193 ? 8.864 -8.316 11.767 1.00 87.38 193 ARG A C 1
ATOM 1491 O O . ARG A 1 193 ? 9.353 -7.279 11.349 1.00 87.38 193 ARG A O 1
ATOM 1498 N N . GLN A 1 194 ? 9.475 -9.494 11.647 1.00 84.94 194 GLN A N 1
ATOM 1499 C CA . GLN A 1 194 ? 10.765 -9.679 10.968 1.00 84.94 194 GLN A CA 1
ATOM 1500 C C . GLN A 1 194 ? 10.684 -9.547 9.438 1.00 84.94 194 GLN A C 1
ATOM 1502 O O . GLN A 1 194 ? 11.716 -9.550 8.765 1.00 84.94 194 GLN A O 1
ATOM 1507 N N . ARG A 1 195 ? 9.479 -9.478 8.860 1.00 81.94 195 ARG A N 1
ATOM 1508 C CA . ARG A 1 195 ? 9.306 -9.327 7.415 1.00 81.94 195 ARG A CA 1
ATOM 1509 C C . ARG A 1 195 ? 9.396 -7.842 7.039 1.00 81.94 195 ARG A C 1
ATOM 1511 O O . ARG A 1 195 ? 8.673 -7.043 7.631 1.00 81.94 195 ARG A O 1
ATOM 1518 N N . PRO A 1 196 ? 10.198 -7.477 6.020 1.00 80.00 196 PRO A N 1
ATOM 1519 C CA . PRO A 1 196 ? 10.295 -6.096 5.561 1.00 80.00 196 PRO A CA 1
ATOM 1520 C C . PRO A 1 196 ? 8.928 -5.482 5.231 1.00 80.00 196 PRO A C 1
ATOM 1522 O O . PRO A 1 196 ? 8.133 -6.090 4.507 1.00 80.00 196 PRO A O 1
ATOM 1525 N N . GLY A 1 197 ? 8.651 -4.290 5.758 1.00 79.81 197 GLY A N 1
ATOM 1526 C CA . GLY A 1 197 ? 7.369 -3.589 5.600 1.00 79.81 197 GLY A CA 1
ATOM 1527 C C . GLY A 1 197 ? 6.262 -4.079 6.543 1.00 79.81 197 GLY A C 1
ATOM 1528 O O . GLY A 1 197 ? 5.135 -3.590 6.485 1.00 79.81 197 GLY A O 1
ATOM 1529 N N . SER A 1 198 ? 6.548 -5.051 7.411 1.00 87.44 198 SER A N 1
ATOM 1530 C CA . SER A 1 198 ? 5.607 -5.597 8.395 1.00 87.44 198 SER A CA 1
ATOM 1531 C C . SER A 1 198 ? 6.017 -5.307 9.837 1.00 87.44 198 SER A C 1
ATOM 1533 O O . SER A 1 198 ? 5.421 -5.865 10.751 1.00 87.44 198 SER A O 1
ATOM 1535 N N . GLU A 1 199 ? 6.985 -4.428 10.067 1.00 90.88 199 GLU A N 1
ATOM 1536 C CA . GLU A 1 199 ? 7.497 -4.068 11.392 1.00 90.88 199 GLU A CA 1
ATOM 1537 C C . GLU A 1 199 ? 6.414 -3.375 12.231 1.00 90.88 199 GLU A C 1
ATOM 1539 O O . GLU A 1 199 ? 6.227 -3.676 13.413 1.00 90.88 199 GLU A O 1
ATOM 1544 N N . VAL A 1 200 ? 5.658 -2.491 11.580 1.00 92.19 200 VAL A N 1
ATOM 1545 C CA . VAL A 1 200 ? 4.609 -1.664 12.177 1.00 92.19 200 VAL A CA 1
ATOM 1546 C C . VAL A 1 200 ? 3.268 -1.991 11.523 1.00 92.19 200 VAL A C 1
ATOM 1548 O O . VAL A 1 200 ? 3.174 -2.166 10.303 1.00 92.19 200 VAL A O 1
ATOM 1551 N N . LEU A 1 201 ? 2.225 -2.080 12.343 1.00 92.50 201 LEU A N 1
ATOM 1552 C CA . LEU A 1 201 ? 0.840 -2.129 11.904 1.00 92.50 201 LEU A CA 1
ATOM 1553 C C . LEU A 1 201 ? 0.248 -0.724 11.928 1.00 92.50 201 LEU A C 1
ATOM 1555 O O . LEU A 1 201 ? 0.520 0.065 12.832 1.00 92.50 201 LEU A O 1
ATOM 1559 N N . TYR A 1 202 ? -0.597 -0.458 10.942 1.00 94.12 202 TYR A N 1
ATOM 1560 C CA . TYR A 1 202 ? -1.414 0.741 10.868 1.00 94.12 202 TYR A CA 1
ATOM 1561 C C . TYR A 1 202 ? -2.866 0.316 10.748 1.00 94.12 202 TYR A C 1
ATOM 1563 O O . TYR A 1 202 ? -3.164 -0.645 10.035 1.00 94.12 202 TYR A O 1
ATOM 1571 N N . ALA A 1 203 ? -3.760 1.041 11.404 1.00 94.75 203 ALA A N 1
ATOM 1572 C CA . ALA A 1 203 ? -5.184 0.935 11.145 1.00 94.75 203 ALA A CA 1
ATOM 1573 C C . ALA A 1 203 ? -5.810 2.322 11.173 1.00 94.75 203 ALA A C 1
ATOM 1575 O O . ALA A 1 203 ? -5.477 3.142 12.024 1.00 94.75 203 ALA A O 1
ATOM 1576 N N . ARG A 1 204 ? -6.716 2.574 10.240 1.00 94.38 204 ARG A N 1
ATOM 1577 C CA . ARG A 1 204 ? -7.566 3.759 10.258 1.00 94.38 204 ARG A CA 1
ATOM 1578 C C . ARG A 1 204 ? -8.861 3.401 10.968 1.00 94.38 204 ARG A C 1
ATOM 1580 O O . ARG A 1 204 ? -9.411 2.332 10.720 1.00 94.38 204 ARG A O 1
ATOM 1587 N N . VAL A 1 205 ? -9.336 4.265 11.848 1.00 95.06 205 VAL A N 1
ATOM 1588 C CA . VAL A 1 205 ? -10.591 4.072 12.570 1.00 95.06 205 VAL A CA 1
ATOM 1589 C C . VAL A 1 205 ? -11.535 5.198 12.207 1.00 95.06 205 VAL A C 1
ATOM 1591 O O . VAL A 1 205 ? -11.144 6.360 12.246 1.00 95.06 205 VAL A O 1
ATOM 1594 N N . ILE A 1 206 ? -12.763 4.839 11.852 1.00 94.38 206 ILE A N 1
ATOM 1595 C CA . ILE A 1 206 ? -13.864 5.772 11.631 1.00 94.38 206 ILE A CA 1
ATOM 1596 C C . ILE A 1 206 ? -15.013 5.327 12.521 1.00 94.38 206 ILE A C 1
ATOM 1598 O O . ILE A 1 206 ? -15.440 4.175 12.455 1.00 94.38 206 ILE A O 1
ATOM 1602 N N . GLU A 1 207 ? -15.508 6.221 13.362 1.00 95.69 207 GLU A N 1
ATOM 1603 C CA . GLU A 1 207 ? -16.604 5.938 14.285 1.00 95.69 207 GLU A CA 1
ATOM 1604 C C . GLU A 1 207 ? -17.569 7.129 14.381 1.00 95.69 207 GLU A C 1
ATOM 1606 O O . GLU A 1 207 ? -17.189 8.255 14.047 1.00 95.69 207 GLU A O 1
ATOM 1611 N N . PRO A 1 208 ? -18.815 6.917 14.833 1.00 94.44 208 PRO A N 1
ATOM 1612 C CA . PRO A 1 208 ? -19.709 8.014 15.186 1.00 94.44 208 PRO A CA 1
ATOM 1613 C C . PRO A 1 208 ? -19.088 8.907 16.270 1.00 94.44 208 PRO A C 1
ATOM 1615 O O . PRO A 1 208 ? -18.373 8.425 17.146 1.00 94.44 208 PRO A O 1
ATOM 1618 N N . VAL A 1 209 ? -19.386 10.210 16.250 1.00 93.69 209 VAL A N 1
ATOM 1619 C CA . VAL A 1 209 ? -18.949 11.134 17.321 1.00 93.69 209 VAL A CA 1
ATOM 1620 C C . VAL A 1 209 ? -19.643 10.844 18.659 1.00 93.69 209 VAL A C 1
ATOM 1622 O O . VAL A 1 209 ? -19.081 11.152 19.713 1.00 93.69 209 VAL A O 1
ATOM 1625 N N . ASP A 1 210 ? -20.845 10.260 18.618 1.00 87.75 210 ASP A N 1
ATOM 1626 C CA . ASP A 1 210 ? -21.630 9.907 19.803 1.00 87.75 210 ASP A CA 1
ATOM 1627 C C . ASP A 1 210 ? -20.855 8.923 20.707 1.00 87.75 210 ASP A C 1
ATOM 1629 O O . ASP A 1 210 ? -20.396 7.884 20.226 1.00 87.75 210 ASP A O 1
ATOM 1633 N N . PRO A 1 211 ? -20.696 9.218 22.013 1.00 73.81 211 PRO A N 1
ATOM 1634 C CA . PRO A 1 211 ? -20.030 8.329 22.963 1.00 73.81 211 PRO A CA 1
ATOM 1635 C C . PRO A 1 211 ? -20.788 7.023 23.272 1.00 73.81 211 PRO A C 1
ATOM 1637 O O . PRO A 1 211 ? -20.278 6.211 24.049 1.00 73.81 211 PRO A O 1
ATOM 1640 N N . ALA A 1 212 ? -21.985 6.799 22.722 1.00 85.06 212 ALA A N 1
ATOM 1641 C CA . ALA A 1 212 ? -22.727 5.559 22.912 1.00 85.06 212 ALA A CA 1
ATOM 1642 C C . ALA A 1 212 ? -21.933 4.313 22.449 1.00 85.06 212 ALA A C 1
ATOM 1644 O O . ALA A 1 212 ? -21.179 4.368 21.471 1.00 85.06 212 ALA A O 1
ATOM 1645 N N . PRO A 1 213 ? -22.109 3.149 23.109 1.00 87.62 213 PRO A N 1
ATOM 1646 C CA . PRO A 1 213 ? -21.523 1.897 22.645 1.00 87.62 213 PRO A CA 1
ATOM 1647 C C . PRO A 1 213 ? -21.938 1.593 21.201 1.00 87.62 213 PRO A C 1
ATOM 1649 O O . PRO A 1 213 ? -23.119 1.406 20.913 1.00 87.62 213 PRO A O 1
ATOM 1652 N N . CYS A 1 214 ? -20.959 1.515 20.301 1.00 90.50 214 CYS A N 1
ATOM 1653 C CA . CYS A 1 214 ? -21.173 1.177 18.900 1.00 90.50 214 CYS A CA 1
ATOM 1654 C C . CYS A 1 214 ? -20.581 -0.203 18.568 1.00 90.50 214 CYS A C 1
ATOM 1656 O O . CYS A 1 214 ? -19.491 -0.553 19.042 1.00 90.50 214 CYS A O 1
ATOM 1658 N N . PRO A 1 215 ? -21.270 -1.013 17.745 1.00 95.12 215 PRO A N 1
ATOM 1659 C CA . PRO A 1 215 ? -20.700 -2.252 17.237 1.00 95.12 215 PRO A CA 1
ATOM 1660 C C . PRO A 1 215 ? -19.442 -1.954 16.412 1.00 95.12 215 PRO A C 1
ATOM 1662 O O . PRO A 1 215 ? -19.366 -0.951 15.702 1.00 95.12 215 PRO A O 1
ATOM 1665 N N . THR A 1 216 ? -18.440 -2.831 16.512 1.00 96.00 216 THR A N 1
ATOM 1666 C CA . THR A 1 216 ? -17.155 -2.669 15.818 1.00 96.00 216 THR A CA 1
ATOM 1667 C C . THR A 1 216 ? -17.028 -3.668 14.672 1.00 96.00 216 THR A C 1
ATOM 1669 O O . THR A 1 216 ? -17.195 -4.869 14.869 1.00 96.00 216 THR A O 1
ATOM 1672 N N . LEU A 1 217 ? -16.685 -3.174 13.484 1.00 95.75 217 LEU A N 1
ATOM 1673 C CA . LEU A 1 217 ? -16.335 -3.964 12.310 1.00 95.75 217 LEU A CA 1
ATOM 1674 C C . LEU A 1 217 ? -14.847 -3.793 11.991 1.00 95.75 217 LEU A C 1
ATOM 1676 O O . LEU A 1 217 ? -14.374 -2.676 11.797 1.00 95.75 217 LEU A O 1
ATOM 1680 N N . ILE A 1 218 ? -14.126 -4.904 11.855 1.00 94.19 218 ILE A N 1
ATOM 1681 C CA . ILE A 1 218 ? -12.771 -4.909 11.295 1.00 94.19 218 ILE A CA 1
ATOM 1682 C C . ILE A 1 218 ? -12.887 -5.159 9.789 1.00 94.19 218 ILE A C 1
ATOM 1684 O O . ILE A 1 218 ? -13.280 -6.244 9.363 1.00 94.19 218 ILE A O 1
ATOM 1688 N N . PHE A 1 219 ? -12.570 -4.150 8.981 1.00 91.19 219 PHE A N 1
ATOM 1689 C CA . PHE A 1 219 ? -12.718 -4.181 7.529 1.00 91.19 219 PHE A CA 1
ATOM 1690 C C . PHE A 1 219 ? -11.357 -4.317 6.837 1.00 91.19 219 PHE A C 1
ATOM 1692 O O . PHE A 1 219 ? -10.641 -3.339 6.627 1.00 91.19 219 PHE A O 1
ATOM 1699 N N . GLY A 1 220 ? -10.990 -5.551 6.484 1.00 85.88 220 GLY A N 1
ATOM 1700 C CA . GLY A 1 220 ? -9.765 -5.833 5.734 1.00 85.88 220 GLY A CA 1
ATOM 1701 C C . GLY A 1 220 ? -9.881 -5.448 4.257 1.00 85.88 220 GLY A C 1
ATOM 1702 O O . GLY A 1 220 ? -10.921 -5.652 3.628 1.00 85.88 220 GLY A O 1
ATOM 1703 N N . SER A 1 221 ? -8.799 -4.922 3.680 1.00 80.62 221 SER A N 1
ATOM 1704 C CA . SER A 1 221 ? -8.730 -4.676 2.240 1.00 80.62 221 SER A CA 1
ATOM 1705 C C . SER A 1 221 ? -8.539 -5.979 1.456 1.00 80.62 221 SER A C 1
ATOM 1707 O O . SER A 1 221 ? -7.871 -6.915 1.897 1.00 80.62 221 SER A O 1
ATOM 1709 N N . GLY A 1 222 ? -9.138 -6.042 0.266 1.00 77.25 222 GLY A N 1
ATOM 1710 C CA . GLY A 1 222 ? -8.894 -7.125 -0.685 1.00 77.25 222 GLY A CA 1
ATOM 1711 C C . GLY A 1 222 ? -7.503 -7.045 -1.322 1.00 77.25 222 GLY A C 1
ATOM 1712 O O . GLY A 1 222 ? -6.797 -6.041 -1.218 1.00 77.25 222 GLY A O 1
ATOM 1713 N N . LEU A 1 223 ? -7.119 -8.109 -2.027 1.00 73.94 223 LEU A N 1
ATOM 1714 C CA . LEU A 1 223 ? -5.830 -8.187 -2.717 1.00 73.94 223 LEU A CA 1
ATOM 1715 C C . LEU A 1 223 ? -5.649 -7.026 -3.703 1.00 73.94 223 LEU A C 1
ATOM 1717 O O . LEU A 1 223 ? -6.530 -6.759 -4.520 1.00 73.94 223 LEU A O 1
ATOM 1721 N N . CYS A 1 224 ? -4.470 -6.397 -3.676 1.00 71.56 224 CYS A N 1
ATOM 1722 C CA . CYS A 1 224 ? -4.108 -5.278 -4.555 1.00 71.56 224 CYS A CA 1
ATOM 1723 C C . CYS A 1 224 ? -4.973 -4.015 -4.376 1.00 71.56 224 CYS A C 1
ATOM 1725 O O . CYS A 1 224 ? -5.021 -3.186 -5.288 1.00 71.56 224 CYS A O 1
ATOM 1727 N N . LEU A 1 225 ? -5.641 -3.859 -3.229 1.00 78.00 225 LEU A N 1
ATOM 1728 C CA . LEU A 1 225 ? -6.409 -2.662 -2.892 1.00 78.00 225 LEU A CA 1
ATOM 1729 C C . LEU A 1 225 ? -5.656 -1.826 -1.853 1.00 78.00 225 LEU A C 1
ATOM 1731 O O . LEU A 1 225 ? -5.342 -2.299 -0.765 1.00 78.00 225 LEU A O 1
ATOM 1735 N N . GLU A 1 226 ? -5.390 -0.572 -2.212 1.00 79.69 226 GLU A N 1
ATOM 1736 C CA . GLU A 1 226 ? -4.622 0.406 -1.424 1.00 79.69 226 GLU A CA 1
ATOM 1737 C C . GLU A 1 226 ? -5.476 1.668 -1.219 1.00 79.69 226 GLU A C 1
ATOM 1739 O O . GLU A 1 226 ? -5.136 2.768 -1.663 1.00 79.69 226 GLU A O 1
ATOM 1744 N N . PHE A 1 227 ? -6.669 1.500 -0.638 1.00 78.56 227 PHE A N 1
ATOM 1745 C CA . PHE A 1 227 ? -7.658 2.576 -0.492 1.00 78.56 227 PHE A CA 1
ATOM 1746 C C . PHE A 1 227 ? -7.101 3.786 0.266 1.00 78.56 227 PHE A C 1
ATOM 1748 O O . PHE A 1 227 ? -7.416 4.929 -0.053 1.00 78.56 227 PHE A O 1
ATOM 1755 N N . GLU A 1 228 ? -6.220 3.554 1.228 1.00 80.06 228 GLU A N 1
ATOM 1756 C CA . GLU A 1 228 ? -5.538 4.576 2.010 1.00 80.06 228 GLU A CA 1
ATOM 1757 C C . GLU A 1 228 ? -4.557 5.438 1.203 1.00 80.06 228 GLU A C 1
ATOM 1759 O O . GLU A 1 228 ? -4.169 6.511 1.675 1.00 80.06 228 GLU A O 1
ATOM 1764 N N . LEU A 1 229 ? -4.135 4.995 0.013 1.00 82.94 229 LEU A N 1
ATOM 1765 C CA . LEU A 1 229 ? -3.267 5.762 -0.884 1.00 82.94 229 LEU A CA 1
ATOM 1766 C C . LEU A 1 229 ? -4.051 6.603 -1.894 1.00 82.94 229 LEU A C 1
ATOM 1768 O O . LEU A 1 229 ? -3.511 7.572 -2.431 1.00 82.94 229 LEU A O 1
ATOM 1772 N N . LEU A 1 230 ? -5.306 6.248 -2.170 1.00 81.75 230 LEU A N 1
ATOM 1773 C CA . LEU A 1 230 ? -6.097 6.873 -3.225 1.00 81.75 230 LEU A CA 1
ATOM 1774 C C . LEU A 1 230 ? -6.730 8.186 -2.749 1.00 81.75 230 LEU A C 1
ATOM 1776 O O . LEU A 1 230 ? -7.376 8.241 -1.703 1.00 81.75 230 LEU A O 1
ATOM 1780 N N . THR A 1 231 ? -6.593 9.247 -3.552 1.00 78.44 231 THR A N 1
ATOM 1781 C CA . THR A 1 231 ? -7.261 10.543 -3.311 1.00 78.44 231 THR A CA 1
ATOM 1782 C C . THR A 1 231 ? -8.784 10.410 -3.307 1.00 78.44 231 THR A C 1
ATOM 1784 O O . THR A 1 231 ? -9.461 11.101 -2.557 1.00 78.44 231 THR A O 1
ATOM 1787 N N . VAL A 1 232 ? -9.325 9.505 -4.126 1.00 70.44 232 VAL A N 1
ATOM 1788 C CA . VAL A 1 232 ? -10.754 9.178 -4.149 1.00 70.44 232 VAL A CA 1
ATOM 1789 C C . VAL A 1 232 ? -10.909 7.732 -3.700 1.00 70.44 232 VAL A C 1
ATOM 1791 O O . VAL A 1 232 ? -10.989 6.812 -4.512 1.00 70.44 232 VAL A O 1
ATOM 1794 N N . ALA A 1 233 ? -10.910 7.530 -2.388 1.00 64.25 233 ALA A N 1
ATOM 1795 C CA . ALA A 1 233 ? -11.177 6.236 -1.787 1.00 64.25 233 ALA A CA 1
ATOM 1796 C C . ALA A 1 233 ? -12.669 6.134 -1.453 1.00 64.25 233 ALA A C 1
ATOM 1798 O O . ALA A 1 233 ? -13.173 6.856 -0.598 1.00 64.25 233 ALA A O 1
ATOM 1799 N N . ARG A 1 234 ? -13.397 5.243 -2.133 1.00 62.03 234 ARG A N 1
ATOM 1800 C CA . ARG A 1 234 ? -14.778 4.892 -1.767 1.00 62.03 234 ARG A CA 1
ATOM 1801 C C . ARG A 1 234 ? -14.757 3.627 -0.911 1.00 62.03 234 ARG A C 1
ATOM 1803 O O . ARG A 1 234 ? -15.064 2.548 -1.406 1.00 62.03 234 ARG A O 1
ATOM 1810 N N . GLY A 1 235 ? -14.336 3.765 0.344 1.00 71.50 235 GLY A N 1
ATOM 1811 C CA . GLY A 1 235 ? -14.457 2.700 1.342 1.00 71.50 235 GLY A CA 1
ATOM 1812 C C . GLY A 1 235 ? -15.873 2.658 1.936 1.00 71.50 235 GLY A C 1
ATOM 1813 O O . GLY A 1 235 ? -16.551 3.689 1.958 1.00 71.50 235 GLY A O 1
ATOM 1814 N N . PRO A 1 236 ? -16.352 1.499 2.419 1.00 83.94 236 PRO A N 1
ATOM 1815 C CA . PRO A 1 236 ? -17.643 1.416 3.099 1.00 83.94 236 PRO A CA 1
ATOM 1816 C C . PRO A 1 236 ? -17.627 2.082 4.483 1.00 83.94 236 PRO A C 1
ATOM 1818 O O . PRO A 1 236 ? -18.699 2.361 5.012 1.00 83.94 236 PRO A O 1
ATOM 1821 N N . ALA A 1 237 ? -16.447 2.364 5.049 1.00 88.62 237 ALA A N 1
ATOM 1822 C CA . ALA A 1 237 ? -16.283 2.800 6.432 1.00 88.62 237 ALA A CA 1
ATOM 1823 C C . ALA A 1 237 ? -17.099 4.050 6.797 1.00 88.62 237 ALA A C 1
ATOM 1825 O O . ALA A 1 237 ? -17.860 3.994 7.752 1.00 88.62 237 ALA A O 1
ATOM 1826 N N . THR A 1 238 ? -17.048 5.120 5.994 1.00 88.62 238 THR A N 1
ATOM 1827 C CA . THR A 1 238 ? -17.859 6.333 6.221 1.00 88.62 238 THR A CA 1
ATOM 1828 C C . THR A 1 238 ? -19.355 6.012 6.254 1.00 88.62 238 THR A C 1
ATOM 1830 O O . THR A 1 238 ? -20.052 6.439 7.162 1.00 88.62 238 THR A O 1
ATOM 1833 N N . ARG A 1 239 ? -19.864 5.197 5.322 1.00 90.44 239 ARG A N 1
ATOM 1834 C CA . ARG A 1 239 ? -21.297 4.847 5.306 1.00 90.44 239 ARG A CA 1
ATOM 1835 C C . ARG A 1 239 ? -21.702 3.960 6.476 1.00 90.44 239 ARG A C 1
ATOM 1837 O O . ARG A 1 239 ? -22.829 4.041 6.937 1.00 90.44 239 ARG A O 1
ATOM 1844 N N . LEU A 1 240 ? -20.819 3.069 6.912 1.00 92.44 240 LEU A N 1
ATOM 1845 C CA . LEU A 1 240 ? -21.070 2.209 8.065 1.00 92.44 240 LEU A CA 1
ATOM 1846 C C . LEU A 1 240 ? -21.022 3.012 9.370 1.00 92.44 240 LEU A C 1
ATOM 1848 O O . LEU A 1 240 ? -21.849 2.776 10.247 1.00 92.44 240 LEU A O 1
ATOM 1852 N N . ALA A 1 241 ? -20.133 4.002 9.464 1.00 92.44 241 ALA A N 1
ATOM 1853 C CA . ALA A 1 241 ? -20.110 4.957 10.565 1.00 92.44 241 ALA A CA 1
ATOM 1854 C C . ALA A 1 241 ? -21.399 5.787 10.632 1.00 92.44 241 ALA A C 1
ATOM 1856 O O . ALA A 1 241 ? -21.969 5.912 11.712 1.00 92.44 241 ALA A O 1
ATOM 1857 N N . ASP A 1 242 ? -21.945 6.229 9.493 1.00 90.94 242 ASP A N 1
ATOM 1858 C CA . ASP A 1 242 ? -23.269 6.880 9.445 1.00 90.94 242 ASP A CA 1
ATOM 1859 C C . ASP A 1 242 ? -24.408 5.972 9.952 1.00 90.94 242 ASP A C 1
ATOM 1861 O O . ASP A 1 242 ? -25.437 6.455 10.418 1.00 90.94 242 ASP A O 1
ATOM 1865 N N . LEU A 1 243 ? -24.231 4.648 9.876 1.00 92.81 243 LEU A N 1
ATOM 1866 C CA . LEU A 1 243 ? -25.166 3.645 10.398 1.00 92.81 243 LEU A CA 1
ATOM 1867 C C . LEU A 1 243 ? -24.886 3.260 11.861 1.00 92.81 243 LEU A C 1
ATOM 1869 O O . LEU A 1 243 ? -25.482 2.308 12.363 1.00 92.81 243 LEU A O 1
ATOM 1873 N N . GLY A 1 244 ? -23.974 3.960 12.538 1.00 93.62 244 GLY A N 1
ATOM 1874 C CA . GLY A 1 244 ? -23.657 3.737 13.947 1.00 93.62 244 GLY A CA 1
ATOM 1875 C C . GLY A 1 244 ? -22.564 2.699 14.212 1.00 93.62 244 GLY A C 1
ATOM 1876 O O . GLY A 1 244 ? -22.436 2.254 15.348 1.00 93.62 244 GLY A O 1
ATOM 1877 N N . TRP A 1 245 ? -21.781 2.288 13.210 1.00 95.50 245 TRP A N 1
ATOM 1878 C CA . TRP A 1 245 ? -20.684 1.327 13.394 1.00 95.50 245 TRP A CA 1
ATOM 1879 C C . TRP A 1 245 ? -19.337 2.017 13.598 1.00 95.50 245 TRP A C 1
ATOM 1881 O O . TRP A 1 245 ? -18.973 2.922 12.854 1.00 95.50 245 TRP A O 1
ATOM 1891 N N . ARG A 1 246 ? -18.517 1.503 14.516 1.00 96.44 246 ARG A N 1
ATOM 1892 C CA . ARG A 1 246 ? -17.070 1.735 14.475 1.00 96.44 246 ARG A CA 1
ATOM 1893 C C . ARG A 1 246 ? -16.466 0.832 13.410 1.00 96.44 246 ARG A C 1
ATOM 1895 O O . ARG A 1 246 ? -16.627 -0.385 13.470 1.00 96.44 246 ARG A O 1
ATOM 1902 N N . VAL A 1 247 ? -15.727 1.397 12.467 1.00 95.62 247 VAL A N 1
ATOM 1903 C CA . VAL A 1 247 ? -15.007 0.640 11.442 1.00 95.62 247 VAL A CA 1
ATOM 1904 C C . VAL A 1 247 ? -13.512 0.817 11.627 1.00 95.62 247 VAL A C 1
ATOM 1906 O O . VAL A 1 247 ? -13.006 1.935 11.630 1.00 95.62 247 VAL A O 1
ATOM 1909 N N . VAL A 1 248 ? -12.807 -0.302 11.762 1.00 95.44 248 VAL A N 1
ATOM 1910 C CA . VAL A 1 248 ? -11.347 -0.371 11.827 1.00 95.44 248 VAL A CA 1
ATOM 1911 C C . VAL A 1 248 ? -10.845 -0.943 10.506 1.00 95.44 248 VAL A C 1
ATOM 1913 O O . VAL A 1 248 ? -11.114 -2.099 10.192 1.00 95.44 248 VAL A O 1
ATOM 1916 N N . GLU A 1 249 ? -10.115 -0.148 9.731 1.00 93.94 249 GLU A N 1
ATOM 1917 C CA . GLU A 1 249 ? -9.498 -0.520 8.455 1.00 93.94 249 GLU A CA 1
ATOM 1918 C C . GLU A 1 249 ? -7.996 -0.799 8.672 1.00 93.94 249 GLU A C 1
ATOM 1920 O O . GLU A 1 249 ? -7.176 0.124 8.573 1.00 93.94 249 GLU A O 1
ATOM 1925 N N . PRO A 1 250 ? -7.590 -2.039 9.016 1.00 92.88 250 PRO A N 1
ATOM 1926 C CA . PRO A 1 250 ? -6.180 -2.386 9.121 1.00 92.88 250 PRO A CA 1
ATOM 1927 C C . PRO A 1 250 ? -5.505 -2.352 7.748 1.00 92.88 250 PRO A C 1
ATOM 1929 O O . PRO A 1 250 ? -6.030 -2.860 6.756 1.00 92.88 250 PRO A O 1
ATOM 1932 N N . ILE A 1 251 ? -4.285 -1.821 7.704 1.00 91.12 251 ILE A N 1
ATOM 1933 C CA . ILE A 1 251 ? -3.454 -1.865 6.504 1.00 91.12 251 ILE A CA 1
ATOM 1934 C C . ILE A 1 251 ? -2.797 -3.242 6.417 1.00 91.12 251 ILE A C 1
ATOM 1936 O O . ILE A 1 251 ? -2.002 -3.638 7.281 1.00 91.12 251 ILE A O 1
ATOM 1940 N N . SER A 1 252 ? -3.130 -3.979 5.360 1.00 86.81 252 SER A N 1
ATOM 1941 C CA . SER A 1 252 ? -2.567 -5.298 5.077 1.00 86.81 252 SER A CA 1
ATOM 1942 C C . SER A 1 252 ? -1.044 -5.231 4.873 1.00 86.81 252 SER A C 1
ATOM 1944 O O . SER A 1 252 ? -0.541 -4.252 4.315 1.00 86.81 252 SER A O 1
ATOM 1946 N N . PRO A 1 253 ? -0.278 -6.259 5.288 1.00 84.06 253 PRO A N 1
ATOM 1947 C CA . PRO A 1 253 ? 1.142 -6.357 4.955 1.00 84.06 253 PRO A CA 1
ATOM 1948 C C . PRO A 1 253 ? 1.384 -6.173 3.452 1.00 84.06 253 PRO A C 1
ATOM 1950 O O . PRO A 1 253 ? 0.583 -6.630 2.635 1.00 84.06 253 PRO A O 1
ATOM 1953 N N . TYR A 1 254 ? 2.491 -5.523 3.090 1.00 80.75 254 TYR A N 1
ATOM 1954 C CA . TYR A 1 254 ? 2.908 -5.268 1.702 1.00 80.75 254 TYR A CA 1
ATOM 1955 C C . TYR A 1 254 ? 2.034 -4.300 0.897 1.00 80.75 254 TYR A C 1
ATOM 1957 O O . TYR A 1 254 ? 2.335 -4.060 -0.268 1.00 80.75 254 TYR A O 1
ATOM 1965 N N . HIS A 1 255 ? 1.012 -3.698 1.503 1.00 84.00 255 HIS A N 1
ATOM 1966 C CA . HIS A 1 255 ? 0.157 -2.694 0.870 1.00 84.00 255 HIS A CA 1
ATOM 1967 C C . HIS A 1 255 ? 0.432 -1.324 1.483 1.00 84.00 255 HIS A C 1
ATOM 1969 O O . HIS A 1 255 ? 0.700 -1.227 2.683 1.00 84.00 255 HIS A O 1
ATOM 1975 N N . GLY A 1 256 ? 0.331 -0.250 0.703 1.00 85.81 256 GLY A N 1
ATOM 1976 C CA . GLY A 1 256 ? 0.156 1.066 1.309 1.00 85.81 256 GLY A CA 1
ATOM 1977 C C . GLY A 1 256 ? 1.298 1.555 2.192 1.00 85.81 256 GLY A C 1
ATOM 1978 O O . GLY A 1 256 ? 2.477 1.515 1.839 1.00 85.81 256 GLY A O 1
ATOM 1979 N N . LEU A 1 257 ? 0.932 1.956 3.414 1.00 85.94 257 LEU A N 1
ATOM 1980 C CA . LEU A 1 257 ? 1.862 2.303 4.498 1.00 85.94 257 LEU A CA 1
ATOM 1981 C C . LEU A 1 257 ? 2.777 1.134 4.918 1.00 85.94 257 LEU A C 1
ATOM 1983 O O . LEU A 1 257 ? 3.768 1.331 5.618 1.00 85.94 257 LEU A O 1
ATOM 1987 N N . ARG A 1 258 ? 2.484 -0.084 4.473 1.00 87.19 258 ARG A N 1
ATOM 1988 C CA . ARG A 1 258 ? 3.238 -1.309 4.753 1.00 87.19 258 ARG A CA 1
ATOM 1989 C C . ARG A 1 258 ? 3.869 -1.902 3.491 1.00 87.19 258 ARG A C 1
ATOM 1991 O O . ARG A 1 258 ? 4.260 -3.068 3.481 1.00 87.19 258 ARG A O 1
ATOM 1998 N N . ALA A 1 259 ? 3.960 -1.122 2.411 1.00 81.44 259 ALA A N 1
ATOM 1999 C CA . ALA A 1 259 ? 4.613 -1.542 1.177 1.00 81.44 259 ALA A CA 1
ATOM 2000 C C . ALA A 1 259 ? 6.113 -1.812 1.396 1.00 81.44 259 ALA A C 1
ATOM 2002 O O . ALA A 1 259 ? 6.815 -1.045 2.056 1.00 81.44 259 ALA A O 1
ATOM 2003 N N . CYS A 1 260 ? 6.613 -2.896 0.802 1.00 73.31 260 CYS A N 1
ATOM 2004 C CA . CYS A 1 260 ? 8.028 -3.265 0.833 1.00 73.31 260 CYS A CA 1
ATOM 2005 C C . CYS A 1 260 ? 8.746 -2.787 -0.439 1.00 73.31 260 CYS A C 1
ATOM 2007 O O . CYS A 1 260 ? 8.190 -2.824 -1.538 1.00 73.31 260 CYS A O 1
ATOM 2009 N N . ARG A 1 261 ? 10.019 -2.386 -0.313 1.00 62.91 261 ARG A N 1
ATOM 2010 C CA . ARG A 1 261 ? 10.876 -2.045 -1.463 1.00 62.91 261 ARG A CA 1
ATOM 2011 C C . ARG A 1 261 ? 11.001 -3.238 -2.420 1.00 62.91 261 ARG A C 1
ATOM 2013 O O . ARG A 1 261 ? 11.178 -4.367 -1.971 1.00 62.91 261 ARG A O 1
ATOM 2020 N N . GLY A 1 262 ? 10.887 -2.976 -3.726 1.00 54.81 262 GLY A N 1
ATOM 2021 C CA . GLY A 1 262 ? 11.008 -3.977 -4.798 1.00 54.81 262 GLY A CA 1
ATOM 2022 C C . GLY A 1 262 ? 9.894 -5.030 -4.862 1.00 54.81 262 GLY A C 1
ATOM 2023 O O . GLY A 1 262 ? 9.868 -5.839 -5.785 1.00 54.81 262 GLY A O 1
ATOM 2024 N N . ALA A 1 263 ? 8.944 -5.008 -3.927 1.00 53.91 263 ALA A N 1
ATOM 2025 C CA . ALA A 1 263 ? 7.824 -5.932 -3.900 1.00 53.91 263 ALA A CA 1
ATOM 2026 C C . ALA A 1 263 ? 6.596 -5.325 -4.591 1.00 53.91 263 ALA A C 1
ATOM 2028 O O . ALA A 1 263 ? 6.360 -4.117 -4.540 1.00 53.91 263 ALA A O 1
ATOM 2029 N N . THR A 1 264 ? 5.781 -6.173 -5.218 1.00 50.12 264 THR A N 1
ATOM 2030 C CA . THR A 1 264 ? 4.376 -5.812 -5.452 1.00 50.12 264 THR A CA 1
ATOM 2031 C C . THR A 1 264 ? 3.585 -6.139 -4.188 1.00 50.12 264 THR A C 1
ATOM 2033 O O . THR A 1 264 ? 4.039 -6.953 -3.382 1.00 50.12 264 THR A O 1
ATOM 2036 N N . ALA A 1 265 ? 2.377 -5.587 -4.045 1.00 43.62 265 ALA A N 1
ATOM 2037 C CA . ALA A 1 265 ? 1.469 -5.885 -2.933 1.00 43.62 265 ALA A CA 1
ATOM 2038 C C . ALA A 1 265 ? 1.152 -7.390 -2.737 1.00 43.62 265 ALA A C 1
ATOM 2040 O O . ALA A 1 265 ? 0.552 -7.777 -1.738 1.00 43.62 265 ALA A O 1
ATOM 2041 N N . ALA A 1 266 ? 1.595 -8.251 -3.664 1.00 36.12 266 ALA A N 1
ATOM 2042 C CA . ALA A 1 266 ? 1.453 -9.698 -3.613 1.00 36.12 266 ALA A CA 1
ATOM 2043 C C . ALA A 1 266 ? 2.765 -10.489 -3.822 1.00 36.12 266 ALA A C 1
ATOM 2045 O O . ALA A 1 266 ? 2.706 -11.707 -3.907 1.00 36.12 266 ALA A O 1
ATOM 2046 N N . SER A 1 267 ? 3.955 -9.883 -3.941 1.00 40.09 267 SER A N 1
ATOM 2047 C CA . SER A 1 267 ? 5.168 -10.674 -4.233 1.00 40.09 267 SER A CA 1
ATOM 2048 C C . SER A 1 267 ? 6.478 -9.993 -3.855 1.00 40.09 267 SER A C 1
ATOM 2050 O O . SER A 1 267 ? 6.725 -8.863 -4.282 1.00 40.09 267 SER A O 1
ATOM 2052 N N . ARG A 1 268 ? 7.378 -10.728 -3.198 1.00 48.62 268 ARG A N 1
ATOM 2053 C CA . ARG A 1 268 ? 8.795 -10.366 -3.059 1.00 48.62 268 ARG A CA 1
ATOM 2054 C C . ARG A 1 268 ? 9.562 -10.812 -4.309 1.00 48.62 268 ARG A C 1
ATOM 2056 O O . ARG A 1 268 ? 9.445 -11.964 -4.718 1.00 48.62 268 ARG A O 1
ATOM 2063 N N . SER A 1 269 ? 10.322 -9.915 -4.937 1.00 39.00 269 SER A N 1
ATOM 2064 C CA . SER A 1 269 ? 11.309 -10.318 -5.941 1.00 39.00 269 SER A CA 1
ATOM 2065 C C . SER A 1 269 ? 12.484 -10.998 -5.231 1.00 39.00 269 SER A C 1
ATOM 2067 O O . SER A 1 269 ? 13.034 -10.475 -4.263 1.00 39.00 269 SER A O 1
ATOM 2069 N N . LEU A 1 270 ? 12.850 -12.200 -5.682 1.00 36.66 270 LEU A N 1
ATOM 2070 C CA . LEU A 1 270 ? 14.133 -12.805 -5.324 1.00 36.66 270 LEU A CA 1
ATOM 2071 C C . LEU A 1 270 ? 15.244 -12.088 -6.109 1.00 36.66 270 LEU A C 1
ATOM 2073 O O . LEU A 1 270 ? 15.036 -11.822 -7.296 1.00 36.66 270 LEU A O 1
ATOM 2077 N N . PRO A 1 271 ? 16.425 -11.847 -5.512 1.00 32.72 271 PRO A N 1
ATOM 2078 C CA . PRO A 1 271 ? 17.599 -11.458 -6.283 1.00 32.72 271 PRO A CA 1
ATOM 2079 C C . PRO A 1 271 ? 17.961 -12.561 -7.298 1.00 32.72 271 PRO A C 1
ATOM 2081 O O . PRO A 1 271 ? 17.709 -13.750 -7.038 1.00 32.72 271 PRO A O 1
ATOM 2084 N N . PRO A 1 272 ? 18.554 -12.207 -8.452 1.00 32.53 272 PRO A N 1
ATOM 2085 C CA . PRO A 1 272 ? 19.019 -13.192 -9.421 1.00 32.53 272 PRO A CA 1
ATOM 2086 C C . PRO A 1 272 ? 20.069 -14.108 -8.768 1.00 32.53 272 PRO A C 1
ATOM 2088 O O . PRO A 1 272 ? 21.046 -13.633 -8.200 1.00 32.53 272 PRO A O 1
ATOM 2091 N N . GLY A 1 273 ? 19.855 -15.431 -8.816 1.00 34.00 273 GLY A N 1
ATOM 2092 C CA . GLY A 1 273 ? 20.856 -16.424 -8.389 1.00 34.00 273 GLY A CA 1
ATOM 2093 C C . GLY A 1 273 ? 20.382 -17.547 -7.459 1.00 34.00 273 GLY A C 1
ATOM 2094 O O . GLY A 1 273 ? 21.132 -18.497 -7.251 1.00 34.00 273 GLY A O 1
ATOM 2095 N N . ARG A 1 274 ? 19.151 -17.517 -6.926 1.00 35.06 274 ARG A N 1
ATOM 2096 C CA . ARG A 1 274 ? 18.585 -18.679 -6.208 1.00 35.06 274 ARG A CA 1
ATOM 2097 C C . ARG A 1 274 ? 17.600 -19.461 -7.085 1.00 35.06 274 ARG A C 1
ATOM 2099 O O . ARG A 1 274 ? 16.656 -18.861 -7.606 1.00 35.06 274 ARG A O 1
ATOM 2106 N N . PRO A 1 275 ? 17.774 -20.786 -7.253 1.00 28.38 275 PRO A N 1
ATOM 2107 C CA . PRO A 1 275 ? 16.842 -21.598 -8.023 1.00 28.38 275 PRO A CA 1
ATOM 2108 C C . PRO A 1 275 ? 15.507 -21.689 -7.275 1.00 28.38 275 PRO A C 1
ATOM 2110 O O . PRO A 1 275 ? 15.424 -22.271 -6.197 1.00 28.38 275 PRO A O 1
ATOM 2113 N N . ALA A 1 276 ? 14.453 -21.112 -7.850 1.00 37.81 276 ALA A N 1
ATOM 2114 C CA . ALA A 1 276 ? 13.080 -21.308 -7.399 1.00 37.81 276 ALA A CA 1
ATOM 2115 C C . ALA A 1 276 ? 12.361 -22.236 -8.385 1.00 37.81 276 ALA A C 1
ATOM 2117 O O . ALA A 1 276 ? 12.439 -22.039 -9.600 1.00 37.81 276 ALA A O 1
ATOM 2118 N N . ARG A 1 277 ? 11.678 -23.258 -7.858 1.00 32.38 277 ARG A N 1
ATOM 2119 C CA . ARG A 1 277 ? 10.892 -24.209 -8.652 1.00 32.38 277 ARG A CA 1
ATOM 2120 C C . ARG A 1 277 ? 9.637 -23.521 -9.195 1.00 32.38 277 ARG A C 1
ATOM 2122 O O . ARG A 1 277 ? 8.898 -22.896 -8.444 1.00 32.38 277 ARG A O 1
ATOM 2129 N N . SER A 1 278 ? 9.412 -23.660 -10.499 1.00 25.30 278 SER A N 1
ATOM 2130 C CA . SER A 1 278 ? 8.154 -23.308 -11.160 1.00 25.30 278 SER A CA 1
ATOM 2131 C C . SER A 1 278 ? 7.097 -24.345 -10.785 1.00 25.30 278 SER A C 1
ATOM 2133 O O . SER A 1 278 ? 7.318 -25.531 -11.018 1.00 25.30 278 SER A O 1
ATOM 2135 N N . ILE A 1 279 ? 5.965 -23.919 -10.231 1.00 29.45 279 ILE A N 1
ATOM 2136 C CA . ILE A 1 279 ? 4.753 -24.742 -10.168 1.00 29.45 279 ILE A CA 1
ATOM 2137 C C . ILE A 1 279 ? 3.752 -24.084 -11.119 1.00 29.45 279 ILE A C 1
ATOM 2139 O O . ILE A 1 279 ? 3.572 -22.865 -11.068 1.00 29.45 279 ILE A O 1
ATOM 2143 N N . LEU A 1 280 ? 3.245 -24.894 -12.051 1.00 32.50 280 LEU A N 1
ATOM 2144 C CA . LEU A 1 280 ? 2.210 -24.558 -13.032 1.00 32.50 280 LEU A CA 1
ATOM 2145 C C . LEU A 1 280 ? 0.907 -24.126 -12.353 1.00 32.50 280 LEU A C 1
ATOM 2147 O O . LEU A 1 280 ? 0.590 -24.706 -11.292 1.00 32.50 280 LEU A O 1
#

Radius of gyration: 21.32 Å; chains: 1; bounding box: 53×51×54 Å

Secondary structure (DSSP, 8-state):
-HHHHTSHHHHHHTSTHHHHHHHHHIIIIIHHHHHHHHHHHHHTT-HHHHHHHHTS------HHHHHHHHHHHHHHHHHHHHHHHHHHHHHHSSS--TTHHHHHHHHHHHHHHHHHGGGGGGGGGSSSPPPPPPP-PPPHHHHHHHHHHHHH-GGGGT-----GGG-EEPPPEEETTEEEEEEEEE-SSHHHHTSTT-SEEEEEEEEESS-S---EEE-PPPTT--GGG-SS---SHHHHHHTT-EEEEEPPTTSGGGPPTT-BTTBPPPPTTS------

Sequence (280 aa):
MDVLFRSPPGALLAKPWVDQAGLLGLKRWYFPLSRLWAAANAAGDDTALFRDEIGAPVAARPEPYLRSVLARNAGCKAAAEAARSAWETSLFGDAPDEDCSLLDRRRRAAATRHLATRASFYPLLFPTRPPSARWEIDQPARVEHDLGPAIARPDSLYDVAVDVGTVAVSPPVIEGGQREYWLRAPTPLSRLRQRPGSEVLYARVIEPVDPAPCPTLIFGSGLCLEFELLTVARGPATRLADLGWRVVEPISPYHGLRACRGATAASRSLPPGRPARSIL

pLDDT: mean 83.4, std 15.4, range [25.3, 97.88]

Foldseek 3Di:
DVVQCPDPNVVVCPDCVVVVVVVCCCVQQVQLLLLLLLLLLQQQLPPVSSCQLLVDDWPDDDPVLSNVLSPQLNVLVVQLVVLVVVLCCQFQPPHHDPPNVVSLLSNLVSLQSNVVSSVSCRVRCPPPTRDGFDAPDDDPVVCCVVCVVCVVPVCVVVPFDDDPVQKGKTDWDDDPQKTKIKIKGQQRDPVQCPDQLRRMKMKIKIAGPDPDDAAEDEDEDDQQDQLSNHSDRPDCQVVVRVVGYIYIYIDDACHHSSNGRSAHSRHDRDRPDDDDDDDD